Protein AF-A0A956J7A3-F1 (afdb_monomer_lite)

Foldseek 3Di:
DDDDPPPDPVPPPDVDDVVNPPDPPVCQVCVPLVLLQQQLVQLLQVVCQVLCQVLCVPWPCHPAGQAREEEQDDDAPVCCVVVVDDPQHWYKYWDDDWDWDDPDPFKIKTKTKMKIKGWRFFGDPVSCVRCQVSQVVSVVSSQVCQVQQFDCRPPNTDRLEQPDPPDPPCPPDPPPRDHQNHKHWPDKDWAWDDHPVDPPDHITGIMMTMMMTMDMDGDPVVVCVVVVNPPVNVVVVVVPDDDDDDPDDD

Sequence (250 aa):
MTDSLYERVGALSLPLNAGNVGGSLVSVLDPASDTLLELFAQAITSEFGAVFNAAKTGTSLAGRSVVQTKLPLPASARVLTTYTAEFPLLCVARDGDATWDEFTLSIERVTQRWSVDFVLGPLVIDEERKLGSLCQGVAKVIAATIRRGCHPDYQGGALQFGKAYEDSDDYADGSGGAQLSTVRVVTHRVGRARFAEDPAAPEYVGCYMQLETTELGEGLDQWVDQQGMSVQALNQYADGSEPYYLETDQ

Radius of gyration: 21.73 Å; chains: 1; bounding box: 43×52×80 Å

pLDDT: mean 73.6, std 21.93, range [28.47, 97.62]

Secondary structure (DSSP, 8-state):
----TTS-TT-------TTS-SSSHHHHH-HHHHHHHHHHHHHHHHHHHHHHHHHTTTSTTTT--SS-EEESS---HHHHHHTTPPSSEEEEEE-SPPEEEEEETTEEEEEEEEEEEEEEES--HHHHHHHHHHHHHHHHHHHHHHHHT--TTSGGG---S-------S------------EEEEEEEEEEEE--TT-TTSPPEEEEEEEEEEEEEEE-HHHHHHHTT--HHHHHHHHTTPPP-------

Structure (mmCIF, N/CA/C/O backbone):
data_AF-A0A956J7A3-F1
#
_entry.id   AF-A0A956J7A3-F1
#
loop_
_atom_site.group_PDB
_atom_site.id
_atom_site.type_symbol
_atom_site.label_atom_id
_atom_site.label_alt_id
_atom_site.label_comp_id
_atom_site.label_asym_id
_atom_site.label_entity_id
_atom_site.label_seq_id
_atom_site.pdbx_PDB_ins_code
_atom_site.Cartn_x
_atom_site.Cartn_y
_atom_site.Cartn_z
_atom_site.occupancy
_atom_site.B_iso_or_equiv
_atom_site.auth_seq_id
_atom_site.auth_comp_id
_atom_site.auth_asym_id
_atom_site.auth_atom_id
_atom_site.pdbx_PDB_model_num
ATOM 1 N N . MET A 1 1 ? 1.719 34.832 -4.386 1.00 35.34 1 MET A N 1
ATOM 2 C CA . MET A 1 1 ? 1.660 33.363 -4.489 1.00 35.34 1 MET A CA 1
ATOM 3 C C . MET A 1 1 ? 1.025 33.078 -5.829 1.00 35.34 1 MET A C 1
ATOM 5 O O . MET A 1 1 ? -0.137 33.398 -6.011 1.00 35.34 1 MET A O 1
ATOM 9 N N . THR A 1 2 ? 1.842 32.713 -6.807 1.00 29.64 2 THR A N 1
ATOM 10 C CA . THR A 1 2 ? 1.427 32.463 -8.188 1.00 29.64 2 THR A CA 1
ATOM 11 C C . THR A 1 2 ? 1.055 30.993 -8.308 1.00 29.64 2 THR A C 1
ATOM 13 O O . THR A 1 2 ? 1.951 30.153 -8.374 1.00 29.64 2 THR A O 1
ATOM 16 N N . ASP A 1 3 ? -0.247 30.709 -8.300 1.00 44.88 3 ASP A N 1
ATOM 17 C CA . ASP A 1 3 ? -0.795 29.429 -8.746 1.00 44.88 3 ASP A CA 1
ATOM 18 C C . ASP A 1 3 ? -0.357 29.207 -10.198 1.00 44.88 3 ASP A C 1
ATOM 20 O O . ASP A 1 3 ? -0.626 30.033 -11.074 1.00 44.88 3 ASP A O 1
ATOM 24 N N . SER A 1 4 ? 0.383 28.127 -10.443 1.00 30.44 4 SER A N 1
ATOM 25 C CA . SER A 1 4 ? 0.857 27.770 -11.777 1.00 30.44 4 SER A CA 1
ATOM 26 C C . SER A 1 4 ? -0.030 26.673 -12.352 1.00 30.44 4 SER A C 1
ATOM 28 O O . SER A 1 4 ? -0.162 25.598 -11.775 1.00 30.44 4 SER A O 1
ATOM 30 N N . LEU A 1 5 ? -0.591 26.954 -13.528 1.00 28.47 5 LEU A N 1
ATOM 31 C CA . LEU A 1 5 ? -1.454 26.122 -14.379 1.00 28.47 5 LEU A CA 1
ATOM 32 C C . LEU A 1 5 ? -0.856 24.763 -14.829 1.00 28.47 5 LEU A C 1
ATOM 34 O O . LEU A 1 5 ? -1.438 24.099 -15.682 1.00 28.47 5 LEU A O 1
ATOM 38 N N . TYR A 1 6 ? 0.277 24.338 -14.267 1.00 29.06 6 TYR A N 1
ATOM 39 C CA . TYR A 1 6 ? 1.087 23.196 -14.713 1.00 29.06 6 TYR A CA 1
ATOM 40 C C . TYR A 1 6 ? 1.281 22.101 -13.658 1.00 29.06 6 TYR A C 1
ATOM 42 O O . TYR A 1 6 ? 2.116 21.226 -13.852 1.00 29.06 6 TYR A O 1
ATOM 50 N N . GLU A 1 7 ? 0.552 22.117 -12.539 1.00 34.69 7 GLU A N 1
ATOM 51 C CA . GLU A 1 7 ? 0.906 21.279 -11.384 1.00 34.69 7 GLU A CA 1
ATOM 52 C C . GLU A 1 7 ? 0.906 19.762 -11.659 1.00 34.69 7 GLU A C 1
ATOM 54 O O . GLU A 1 7 ? 1.543 19.028 -10.912 1.00 34.69 7 GLU A O 1
ATOM 59 N N . ARG A 1 8 ? 0.254 19.266 -12.722 1.00 41.50 8 ARG A N 1
ATOM 60 C CA . ARG A 1 8 ? 0.244 17.837 -13.086 1.00 41.50 8 ARG A CA 1
ATOM 61 C C . ARG A 1 8 ? -0.138 17.633 -14.554 1.00 41.50 8 ARG A C 1
ATOM 63 O O . ARG A 1 8 ? -1.318 17.454 -14.861 1.00 41.50 8 ARG A O 1
ATOM 70 N N . VAL A 1 9 ? 0.814 17.612 -15.481 1.00 33.97 9 VAL A N 1
ATOM 71 C CA . VAL A 1 9 ? 0.540 17.025 -16.806 1.00 33.97 9 VAL A CA 1
ATOM 72 C C . VAL A 1 9 ? 0.318 15.523 -16.580 1.00 33.97 9 VAL A C 1
ATOM 74 O O . VAL A 1 9 ? 1.236 14.806 -16.207 1.00 33.97 9 VAL A O 1
ATOM 77 N N . GLY A 1 10 ? -0.948 15.102 -16.666 1.00 38.03 10 GLY A N 1
ATOM 78 C CA . GLY A 1 10 ? -1.457 13.793 -16.228 1.00 38.03 10 GLY A CA 1
ATOM 79 C C . GLY A 1 10 ? -2.677 13.891 -15.299 1.00 38.03 10 GLY A C 1
ATOM 80 O O . GLY A 1 10 ? -3.531 13.011 -15.312 1.00 38.03 10 GLY A O 1
ATOM 81 N N . ALA A 1 11 ? -2.847 14.999 -14.565 1.00 39.69 11 ALA A N 1
ATOM 82 C CA . ALA A 1 11 ? -4.098 15.301 -13.867 1.00 39.69 11 ALA A CA 1
ATOM 83 C C . ALA A 1 11 ? -4.933 16.272 -14.700 1.00 39.69 11 ALA A C 1
ATOM 85 O O . ALA A 1 11 ? -5.118 17.441 -14.352 1.00 39.69 11 ALA A O 1
ATOM 86 N N . LEU A 1 12 ? -5.466 15.776 -15.816 1.00 35.06 12 LEU A N 1
ATOM 87 C CA . LEU A 1 12 ? -6.574 16.458 -16.467 1.00 35.06 12 LEU A CA 1
ATOM 88 C C . LEU A 1 12 ? -7.743 16.471 -15.469 1.00 35.06 12 LEU A C 1
ATOM 90 O O . LEU A 1 12 ? -8.427 15.467 -15.276 1.00 35.06 12 LEU A O 1
ATOM 94 N N . SER A 1 13 ? -7.967 17.604 -14.801 1.00 40.75 13 SER A N 1
ATOM 95 C CA . SER A 1 13 ? -9.208 17.845 -14.060 1.00 40.75 13 SER A CA 1
ATOM 96 C C . SER A 1 13 ? -10.315 18.118 -15.073 1.00 40.75 13 SER A C 1
ATOM 98 O O . SER A 1 13 ? -10.740 19.254 -15.271 1.00 40.75 13 SER A O 1
ATOM 100 N N . LEU A 1 14 ? -10.756 17.064 -15.761 1.00 42.06 14 LEU A N 1
ATOM 101 C CA . LEU A 1 14 ? -12.034 17.090 -16.457 1.00 42.06 14 LEU A CA 1
ATOM 102 C C . LEU A 1 14 ? -13.141 17.265 -15.408 1.00 42.06 14 LEU A C 1
ATOM 104 O O . LEU A 1 14 ? -12.984 16.799 -14.276 1.00 42.06 14 LEU A O 1
ATOM 108 N N . PRO A 1 15 ? -14.272 17.905 -15.744 1.00 41.03 15 PRO A N 1
ATOM 109 C CA . PRO A 1 15 ? -15.460 17.844 -14.906 1.00 41.03 15 PRO A CA 1
ATOM 110 C C . PRO A 1 15 ? -15.915 16.380 -14.820 1.00 41.03 15 PRO A C 1
ATOM 112 O O . PRO A 1 15 ? -16.627 15.867 -15.683 1.00 41.03 15 PRO A O 1
ATOM 115 N N . LEU A 1 16 ? -15.438 15.679 -13.792 1.00 43.44 16 LEU A N 1
ATOM 116 C CA . LEU A 1 16 ? -15.816 14.307 -13.502 1.00 43.44 16 LEU A CA 1
ATOM 117 C C . LEU A 1 16 ? -17.222 14.341 -12.911 1.00 43.44 16 LEU A C 1
ATOM 119 O O . LEU A 1 16 ? -17.419 14.613 -11.728 1.00 43.44 16 LEU A O 1
ATOM 123 N N . ASN A 1 17 ? -18.220 14.071 -13.747 1.00 42.41 17 ASN A N 1
ATOM 124 C CA . ASN A 1 17 ? -19.530 13.685 -13.246 1.00 42.41 17 ASN A CA 1
ATOM 125 C C . ASN A 1 17 ? -19.373 12.351 -12.505 1.00 42.41 17 ASN A C 1
ATOM 127 O O . ASN A 1 17 ? -18.667 11.465 -12.983 1.00 42.41 17 ASN A O 1
ATOM 131 N N . ALA A 1 18 ? -20.050 12.180 -11.366 1.00 48.69 18 ALA A N 1
ATOM 132 C CA . ALA A 1 18 ? -19.956 10.974 -10.531 1.00 48.69 18 ALA A CA 1
ATOM 133 C C . ALA A 1 18 ? -20.244 9.653 -11.289 1.00 48.69 18 ALA A C 1
ATOM 135 O O . ALA A 1 18 ? -19.859 8.585 -10.827 1.00 48.69 18 ALA A O 1
ATOM 136 N N . GLY A 1 19 ? -20.874 9.720 -12.470 1.00 45.69 19 GLY A N 1
ATOM 137 C CA . GLY A 1 19 ? -21.094 8.581 -13.368 1.00 45.69 19 GLY A CA 1
ATOM 138 C C . GLY A 1 19 ? -19.918 8.200 -14.285 1.00 45.69 19 GLY A C 1
ATOM 139 O O . GLY A 1 19 ? -19.957 7.122 -14.864 1.00 45.69 19 GLY A O 1
ATOM 140 N N . ASN A 1 20 ? -18.873 9.027 -14.415 1.00 40.69 20 ASN A N 1
ATOM 141 C CA . ASN A 1 20 ? -17.778 8.818 -15.379 1.00 40.69 20 ASN A CA 1
ATOM 142 C C . ASN A 1 20 ? -16.531 8.140 -14.780 1.00 40.69 20 ASN A C 1
ATOM 144 O O . ASN A 1 20 ? -15.623 7.774 -15.518 1.00 40.69 20 ASN A O 1
ATOM 148 N N . VAL A 1 21 ? -16.470 7.967 -13.455 1.00 47.19 21 VAL A N 1
ATOM 149 C CA . VAL A 1 21 ? -15.308 7.384 -12.743 1.00 47.19 21 VAL A CA 1
ATOM 150 C C . VAL A 1 21 ? -15.518 5.891 -12.438 1.00 47.19 21 VAL A C 1
ATOM 152 O O . VAL A 1 21 ? -14.772 5.273 -11.683 1.00 47.19 21 VAL A O 1
ATOM 155 N N . GLY A 1 22 ? -16.547 5.283 -13.035 1.00 38.84 22 GLY A N 1
ATOM 156 C CA . GLY A 1 22 ? -16.823 3.856 -12.923 1.00 38.84 22 GLY A CA 1
ATOM 157 C C . GLY A 1 22 ? -15.791 3.012 -13.675 1.00 38.84 22 GLY A C 1
ATOM 158 O O . GLY A 1 22 ? -15.955 2.734 -14.856 1.00 38.84 22 GLY A O 1
ATOM 159 N N . GLY A 1 23 ? -14.731 2.604 -12.977 1.00 44.38 23 GLY A N 1
ATOM 160 C CA . GLY A 1 23 ? -14.066 1.299 -13.106 1.00 44.38 23 GLY A CA 1
ATOM 161 C C . GLY A 1 23 ? -13.322 0.912 -14.392 1.00 44.38 23 GLY A C 1
ATOM 162 O O . GLY A 1 23 ? -12.700 -0.139 -14.370 1.00 44.38 23 GLY A O 1
ATOM 163 N N . SER A 1 24 ? -13.355 1.687 -15.484 1.00 43.94 24 SER A N 1
ATOM 164 C CA . SER A 1 24 ? -12.769 1.235 -16.767 1.00 43.94 24 SER A CA 1
ATOM 165 C C . SER A 1 24 ? -11.800 2.201 -17.449 1.00 43.94 24 SER A C 1
ATOM 167 O O . SER A 1 24 ? -11.017 1.753 -18.276 1.00 43.94 24 SER A O 1
ATOM 169 N N . LEU A 1 25 ? -11.841 3.509 -17.179 1.00 42.00 25 LEU A N 1
ATOM 170 C CA . LEU A 1 25 ? -10.969 4.461 -17.888 1.00 42.00 25 LEU A CA 1
ATOM 171 C C . LEU A 1 25 ? -9.613 4.643 -17.201 1.00 42.00 25 LEU A C 1
ATOM 173 O O . LEU A 1 25 ? -8.606 4.778 -17.879 1.00 42.00 25 LEU A O 1
ATOM 177 N N . VAL A 1 26 ? -9.567 4.607 -15.867 1.00 49.03 26 VAL A N 1
ATOM 178 C CA . VAL A 1 26 ? -8.304 4.754 -15.120 1.00 49.03 26 VAL A CA 1
ATOM 179 C C . VAL A 1 26 ? -7.436 3.499 -15.254 1.00 49.03 26 VAL A C 1
ATOM 181 O O . VAL A 1 26 ? -6.230 3.619 -15.440 1.00 49.03 26 VAL A O 1
ATOM 184 N N . SER A 1 27 ? -8.059 2.317 -15.289 1.00 48.62 27 SER A N 1
ATOM 185 C CA . SER A 1 27 ? -7.380 1.032 -15.492 1.00 48.62 27 SER A CA 1
ATOM 186 C C . SER A 1 27 ? -6.699 0.908 -16.851 1.00 48.62 27 SER A C 1
ATOM 188 O O . SER A 1 27 ? -5.666 0.260 -16.986 1.00 48.62 27 SER A O 1
ATOM 190 N N . VAL A 1 28 ? -7.279 1.547 -17.870 1.00 51.62 28 VAL A N 1
ATOM 191 C CA . VAL A 1 28 ? -6.713 1.613 -19.223 1.00 51.62 28 VAL A CA 1
ATOM 192 C C . VAL A 1 28 ? -5.527 2.580 -19.280 1.00 51.62 28 VAL A C 1
ATOM 194 O O . VAL A 1 28 ? -4.631 2.387 -20.096 1.00 51.62 28 VAL A O 1
ATOM 197 N N . LEU A 1 29 ? -5.506 3.607 -18.425 1.00 61.44 29 LEU A N 1
ATOM 198 C CA . LEU A 1 29 ? -4.485 4.656 -18.449 1.00 61.44 29 LEU A CA 1
ATOM 199 C C . LEU A 1 29 ? -3.249 4.332 -17.596 1.00 61.44 29 LEU A C 1
ATOM 201 O O . LEU A 1 29 ? -2.163 4.791 -17.940 1.00 61.44 29 LEU A O 1
ATOM 205 N N . ASP A 1 30 ? -3.384 3.560 -16.512 1.00 73.31 30 ASP A N 1
ATOM 206 C CA . ASP A 1 30 ? -2.242 3.128 -15.689 1.00 73.31 30 ASP A CA 1
ATOM 207 C C . ASP A 1 30 ? -2.389 1.671 -15.196 1.00 73.31 30 ASP A C 1
ATOM 209 O O . ASP A 1 30 ? -2.688 1.426 -14.021 1.00 73.31 30 ASP A O 1
ATOM 213 N N . PRO A 1 31 ? -2.154 0.675 -16.073 1.00 75.94 31 PRO A N 1
ATOM 214 C CA . PRO A 1 31 ? -2.280 -0.743 -15.724 1.00 75.94 31 PRO A CA 1
ATOM 215 C C . PRO A 1 31 ? -1.299 -1.189 -14.627 1.00 75.94 31 PRO A C 1
ATOM 217 O O . PRO A 1 31 ? -1.543 -2.189 -13.943 1.00 75.94 31 PRO A O 1
ATOM 220 N N . ALA A 1 32 ? -0.195 -0.458 -14.424 1.00 82.88 32 ALA A N 1
ATOM 221 C CA . ALA A 1 32 ? 0.769 -0.736 -13.361 1.00 82.88 32 ALA A CA 1
ATOM 222 C C . ALA A 1 32 ? 0.177 -0.434 -11.981 1.00 82.88 32 ALA A C 1
ATOM 224 O O . ALA A 1 32 ? 0.275 -1.264 -11.074 1.00 82.88 32 ALA A O 1
ATOM 225 N N . SER A 1 33 ? -0.475 0.726 -11.845 1.00 85.94 33 SER A N 1
ATOM 226 C CA . SER A 1 33 ? -1.157 1.130 -10.613 1.00 85.94 33 SER A CA 1
ATOM 227 C C . SER A 1 33 ? -2.214 0.106 -10.208 1.00 85.94 33 SER A C 1
ATOM 229 O O . SER A 1 33 ? -2.215 -0.375 -9.075 1.00 85.94 33 SER A O 1
ATOM 231 N N . ASP A 1 34 ? -3.048 -0.308 -11.160 1.00 85.38 34 ASP A N 1
ATOM 232 C CA . ASP A 1 34 ? -4.115 -1.278 -10.923 1.00 85.38 34 ASP A CA 1
ATOM 233 C C . ASP A 1 34 ? -3.580 -2.659 -10.553 1.00 85.38 34 ASP A C 1
ATOM 235 O O . ASP A 1 34 ? -4.057 -3.276 -9.601 1.00 85.38 34 ASP A O 1
ATOM 239 N N . THR A 1 35 ? -2.539 -3.125 -11.246 1.00 87.12 35 THR A N 1
ATOM 240 C CA . THR A 1 35 ? -1.898 -4.407 -10.926 1.00 87.12 35 THR A CA 1
ATOM 241 C C . THR A 1 35 ? -1.343 -4.399 -9.503 1.00 87.12 35 THR A C 1
ATOM 243 O O . THR A 1 35 ? -1.575 -5.342 -8.747 1.00 87.12 35 THR A O 1
ATOM 246 N N . LEU A 1 36 ? -0.641 -3.329 -9.107 1.00 91.25 36 LEU A N 1
ATOM 247 C CA . LEU A 1 36 ? -0.125 -3.170 -7.745 1.00 91.25 36 LEU A CA 1
ATOM 248 C C . LEU A 1 36 ? -1.264 -3.122 -6.720 1.00 91.25 36 LEU A C 1
ATOM 250 O O . LEU A 1 36 ? -1.200 -3.794 -5.687 1.00 91.25 36 LEU A O 1
ATOM 254 N N . LEU A 1 37 ? -2.312 -2.353 -7.010 1.00 92.75 37 LEU A N 1
ATOM 255 C CA . LEU A 1 37 ? -3.455 -2.153 -6.129 1.00 92.75 37 LEU A CA 1
ATOM 256 C C . LEU A 1 37 ? -4.221 -3.461 -5.886 1.00 92.75 37 LEU A C 1
ATOM 258 O O . LEU A 1 37 ? -4.481 -3.805 -4.732 1.00 92.75 37 LEU A O 1
ATOM 262 N N . GLU A 1 38 ? -4.534 -4.217 -6.940 1.00 92.62 38 GLU A N 1
ATOM 263 C CA . GLU A 1 38 ? -5.226 -5.504 -6.831 1.00 92.62 38 GLU A CA 1
ATOM 264 C C . GLU A 1 38 ? -4.353 -6.577 -6.178 1.00 92.62 38 GLU A C 1
ATOM 266 O O . GLU A 1 38 ? -4.813 -7.278 -5.273 1.00 92.62 38 GLU A O 1
ATOM 271 N N . LEU A 1 39 ? -3.076 -6.673 -6.567 1.00 94.00 39 LEU A N 1
ATOM 272 C CA . LEU A 1 39 ? -2.140 -7.630 -5.979 1.00 94.00 39 LEU A CA 1
ATOM 273 C C . LEU A 1 39 ? -2.005 -7.415 -4.469 1.00 94.00 39 LEU A C 1
ATOM 275 O O . LEU A 1 39 ? -2.086 -8.371 -3.693 1.00 94.00 39 LEU A O 1
ATOM 279 N N . PHE A 1 40 ? -1.802 -6.170 -4.030 1.00 96.75 40 PHE A N 1
ATOM 280 C CA . PHE A 1 40 ? -1.648 -5.867 -2.610 1.00 96.75 40 PHE A CA 1
ATOM 281 C C . PHE A 1 40 ? -2.963 -6.008 -1.850 1.00 96.75 40 PHE A C 1
ATOM 283 O O . PHE A 1 40 ? -2.955 -6.569 -0.753 1.00 96.75 40 PHE A O 1
ATOM 290 N N . ALA A 1 41 ? -4.092 -5.583 -2.422 1.00 96.81 41 ALA A N 1
ATOM 291 C CA . ALA A 1 41 ? -5.396 -5.782 -1.797 1.00 96.81 41 ALA A CA 1
ATOM 292 C C . ALA A 1 41 ? -5.693 -7.269 -1.567 1.00 96.81 41 ALA A C 1
ATOM 294 O O . ALA A 1 41 ? -6.127 -7.654 -0.475 1.00 96.81 41 ALA A O 1
ATOM 295 N N . GLN A 1 42 ? -5.410 -8.108 -2.564 1.00 96.38 42 GLN A N 1
ATOM 296 C CA . GLN A 1 42 ? -5.619 -9.547 -2.489 1.00 96.38 42 GLN A CA 1
ATOM 297 C C . GLN A 1 42 ? -4.669 -10.208 -1.483 1.00 96.38 42 GLN A C 1
ATOM 299 O O . GLN A 1 42 ? -5.116 -10.998 -0.650 1.00 96.38 42 GLN A O 1
ATOM 304 N N . ALA A 1 43 ? -3.384 -9.842 -1.497 1.00 96.81 43 ALA A N 1
ATOM 305 C CA . ALA A 1 43 ? -2.399 -10.348 -0.542 1.00 96.81 43 ALA A CA 1
ATOM 306 C C . ALA A 1 43 ? -2.774 -10.003 0.909 1.00 96.81 43 ALA A C 1
ATOM 308 O O . ALA A 1 43 ? -2.793 -10.872 1.779 1.00 96.81 43 ALA A O 1
ATOM 309 N N . ILE A 1 44 ? -3.147 -8.746 1.175 1.00 97.62 44 ILE A N 1
ATOM 310 C CA . ILE A 1 44 ? -3.591 -8.305 2.506 1.00 97.62 44 ILE A CA 1
ATOM 311 C C . ILE A 1 44 ? -4.858 -9.055 2.929 1.00 97.62 44 ILE A C 1
ATOM 313 O O . ILE A 1 44 ? -4.970 -9.485 4.079 1.00 97.62 44 ILE A O 1
ATOM 317 N N . THR A 1 45 ? -5.812 -9.215 2.010 1.00 97.44 45 THR A N 1
ATOM 318 C CA . THR A 1 45 ? -7.089 -9.876 2.298 1.00 97.44 45 THR A CA 1
ATOM 319 C C . THR A 1 45 ? -6.912 -11.348 2.636 1.00 97.44 45 THR A C 1
ATOM 321 O O . THR A 1 45 ? -7.521 -11.811 3.602 1.00 97.44 45 THR A O 1
ATOM 324 N N . SER A 1 46 ? -6.054 -12.060 1.908 1.00 97.06 46 SER A N 1
ATOM 325 C CA . SER A 1 46 ? -5.768 -13.467 2.189 1.00 97.06 46 SER A CA 1
ATOM 326 C C . SER A 1 46 ? -5.069 -13.654 3.539 1.00 97.06 46 SER A C 1
ATOM 328 O O . SER A 1 46 ? -5.539 -14.408 4.391 1.00 97.06 46 SER A O 1
ATOM 330 N N . GLU A 1 47 ? -3.999 -12.896 3.784 1.00 97.12 47 GLU A N 1
ATOM 331 C CA . GLU A 1 47 ? -3.149 -13.086 4.964 1.00 97.12 47 GLU A CA 1
ATOM 332 C C . GLU A 1 47 ? -3.814 -12.594 6.260 1.00 97.12 47 GLU A C 1
ATOM 334 O O . GLU A 1 47 ? -3.658 -13.195 7.327 1.00 97.12 47 GLU A O 1
ATOM 339 N N . PHE A 1 48 ? -4.585 -11.503 6.195 1.00 96.81 48 PHE A N 1
ATOM 340 C CA . PHE A 1 48 ? -5.145 -10.864 7.388 1.00 96.81 48 PHE A CA 1
ATOM 341 C C . PHE A 1 48 ? -6.662 -10.927 7.503 1.00 96.81 48 PHE A C 1
ATOM 343 O O . PHE A 1 48 ? -7.180 -10.585 8.567 1.00 96.81 48 PHE A O 1
ATOM 350 N N . GLY A 1 49 ? -7.396 -11.380 6.484 1.00 95.19 49 GLY A N 1
ATOM 351 C CA . GLY A 1 49 ? -8.862 -11.356 6.488 1.00 95.19 49 GLY A CA 1
ATOM 352 C C . GLY A 1 49 ? -9.473 -12.042 7.713 1.00 95.19 49 GLY A C 1
ATOM 353 O O . GLY A 1 49 ? -10.328 -11.467 8.390 1.00 95.19 49 GLY A O 1
ATOM 354 N N . ALA A 1 50 ? -8.988 -13.236 8.064 1.00 94.00 50 ALA A N 1
ATOM 355 C CA . ALA A 1 50 ? -9.475 -13.982 9.226 1.00 94.00 50 ALA A CA 1
ATOM 356 C C . ALA A 1 50 ? -9.165 -13.274 10.559 1.00 94.00 50 ALA A C 1
ATOM 358 O O . ALA A 1 50 ? -10.053 -13.104 11.399 1.00 94.00 50 ALA A O 1
ATOM 359 N N . VAL A 1 51 ? -7.922 -12.820 10.740 1.00 93.88 51 VAL A N 1
ATOM 360 C CA . VAL A 1 51 ? -7.475 -12.143 11.970 1.00 93.88 51 VAL A CA 1
ATOM 361 C C . VAL A 1 51 ? -8.193 -10.805 12.144 1.00 93.88 51 VAL A C 1
ATOM 363 O O . VAL A 1 51 ? -8.663 -10.487 13.236 1.00 93.88 51 VAL A O 1
ATOM 366 N N . PHE A 1 52 ? -8.346 -10.045 11.060 1.00 95.31 52 PHE A N 1
ATOM 367 C CA . PHE A 1 52 ? -9.077 -8.786 11.056 1.00 95.31 52 PHE A CA 1
ATOM 368 C C . PHE A 1 52 ? -10.551 -8.987 11.410 1.00 95.31 52 PHE A C 1
ATOM 370 O O . PHE A 1 52 ? -11.086 -8.251 12.235 1.00 95.31 52 PHE A O 1
ATOM 377 N N . ASN A 1 53 ? -11.203 -10.017 10.861 1.00 94.50 53 ASN A N 1
ATOM 378 C CA . ASN A 1 53 ? -12.595 -10.334 11.186 1.00 94.50 53 ASN A CA 1
ATOM 379 C C . ASN A 1 53 ? -12.801 -10.632 12.678 1.00 94.50 53 ASN A C 1
ATOM 381 O O . ASN A 1 53 ? -13.810 -10.212 13.245 1.00 94.50 53 ASN A O 1
ATOM 385 N N . ALA A 1 54 ? -11.840 -11.293 13.325 1.00 92.62 54 ALA A N 1
ATOM 386 C CA . ALA A 1 54 ? -11.876 -11.498 14.769 1.00 92.62 54 ALA A CA 1
ATOM 387 C C . ALA A 1 54 ? -11.644 -10.182 15.538 1.00 92.62 54 ALA A C 1
ATOM 389 O O . ALA A 1 54 ? -12.400 -9.854 16.454 1.00 92.62 54 ALA A O 1
ATOM 390 N N . ALA A 1 55 ? -10.635 -9.400 15.142 1.00 91.81 55 ALA A N 1
ATOM 391 C CA . ALA A 1 55 ? -10.198 -8.207 15.866 1.00 91.81 55 ALA A CA 1
ATOM 392 C C . ALA A 1 55 ? -11.129 -6.986 15.715 1.00 91.81 55 ALA A C 1
ATOM 394 O O . ALA A 1 55 ? -11.220 -6.177 16.639 1.00 91.81 55 ALA A O 1
ATOM 395 N N . LYS A 1 56 ? -11.849 -6.859 14.589 1.00 92.56 56 LYS A N 1
ATOM 396 C CA . LYS A 1 56 ? -12.777 -5.743 14.307 1.00 92.56 56 LYS A CA 1
ATOM 397 C C . LYS A 1 56 ? -14.091 -5.812 15.096 1.00 92.56 56 LYS A C 1
ATOM 399 O O . LYS A 1 56 ? -14.909 -4.897 15.045 1.00 92.56 56 LYS A O 1
ATOM 404 N N . THR A 1 57 ? -14.348 -6.918 15.794 1.00 91.69 57 THR A N 1
ATOM 405 C CA . THR A 1 57 ? -15.591 -7.078 16.556 1.00 91.69 57 THR A CA 1
ATOM 406 C C . THR A 1 57 ? -15.626 -6.085 17.719 1.00 91.69 57 THR A C 1
ATOM 408 O O . THR A 1 57 ? -14.718 -6.041 18.555 1.00 91.69 57 THR A O 1
ATOM 411 N N . GLY A 1 58 ? -16.693 -5.284 17.776 1.00 88.31 58 GLY A N 1
ATOM 412 C CA . GLY A 1 58 ? -16.847 -4.230 18.779 1.00 88.31 58 GLY A CA 1
ATOM 413 C C . GLY A 1 58 ? -15.930 -3.024 18.558 1.00 88.31 58 GLY A C 1
ATOM 414 O O . GLY A 1 58 ? -15.608 -2.344 19.527 1.00 88.31 58 GLY A O 1
ATOM 415 N N . THR A 1 59 ? -15.481 -2.789 17.321 1.00 92.69 59 THR A N 1
ATOM 416 C CA . THR A 1 59 ? -14.801 -1.553 16.911 1.00 92.69 59 THR A CA 1
ATOM 417 C C . THR A 1 59 ? -15.640 -0.791 15.882 1.00 92.69 59 THR A C 1
ATOM 419 O O . THR A 1 59 ? -16.596 -1.326 15.315 1.00 92.69 59 THR A O 1
ATOM 422 N N . SER A 1 60 ? -15.250 0.448 15.597 1.00 91.19 60 SER A N 1
ATOM 423 C CA . SER A 1 60 ? -15.753 1.293 14.507 1.00 91.19 60 SER A CA 1
ATOM 424 C C . SER A 1 60 ? -15.660 0.646 13.114 1.00 91.19 60 SER A C 1
ATOM 426 O O . SER A 1 60 ? -16.369 1.051 12.195 1.00 91.19 60 SER A O 1
ATOM 428 N N . LEU A 1 61 ? -14.839 -0.399 12.964 1.00 92.94 61 LEU A N 1
ATOM 429 C CA . LEU A 1 61 ? -14.645 -1.156 11.724 1.00 92.94 61 LEU A CA 1
ATOM 430 C C . LEU A 1 61 ? -15.481 -2.447 11.666 1.00 92.94 61 LEU A C 1
ATOM 432 O O . LEU A 1 61 ? -15.269 -3.296 10.794 1.00 92.94 61 LEU A O 1
ATOM 436 N N . ALA A 1 62 ? -16.441 -2.626 12.577 1.00 92.56 62 ALA A N 1
ATOM 437 C CA . ALA A 1 62 ? -17.359 -3.756 12.536 1.00 92.56 62 ALA A CA 1
ATOM 438 C C . ALA A 1 62 ? -18.092 -3.823 11.180 1.00 92.56 62 ALA A C 1
ATOM 440 O O . ALA A 1 62 ? -18.590 -2.828 10.662 1.00 92.56 62 ALA A O 1
ATOM 441 N N . GLY A 1 63 ? -18.136 -5.019 10.587 1.00 90.81 63 GLY A N 1
ATOM 442 C CA . GLY A 1 63 ? -18.752 -5.243 9.273 1.00 90.81 63 GLY A CA 1
ATOM 443 C C . GLY A 1 63 ? -17.901 -4.846 8.057 1.00 90.81 63 GLY A C 1
ATOM 444 O O . GLY A 1 63 ? -18.277 -5.203 6.948 1.00 90.81 63 GLY A O 1
ATOM 445 N N . ARG A 1 64 ? -16.741 -4.199 8.234 1.00 94.31 64 ARG A N 1
ATOM 446 C CA . ARG A 1 64 ? -15.840 -3.807 7.128 1.00 94.31 64 ARG A CA 1
ATOM 447 C C . ARG A 1 64 ? -14.906 -4.939 6.703 1.00 94.31 64 ARG A C 1
ATOM 449 O O . ARG A 1 64 ? -14.583 -5.789 7.534 1.00 94.31 64 ARG A O 1
ATOM 456 N N . SER A 1 65 ? -14.462 -4.992 5.450 1.00 94.88 65 SER A N 1
ATOM 457 C CA . SER A 1 65 ? -13.361 -5.883 5.040 1.00 94.88 65 SER A CA 1
ATOM 458 C C . SER A 1 65 ? -12.005 -5.313 5.471 1.00 94.88 65 SER A C 1
ATOM 460 O O . SER A 1 65 ? -11.909 -4.156 5.865 1.00 94.88 65 SER A O 1
ATOM 462 N N . VAL A 1 66 ? -10.943 -6.126 5.439 1.00 95.94 66 VAL A N 1
ATOM 463 C CA . VAL A 1 66 ? -9.587 -5.655 5.789 1.00 95.94 66 VAL A CA 1
ATOM 464 C C . VAL A 1 66 ? -9.035 -4.657 4.767 1.00 95.94 66 VAL A C 1
ATOM 466 O O . VAL A 1 66 ? -8.235 -3.802 5.123 1.00 95.94 66 VAL A O 1
ATOM 469 N N . VAL A 1 67 ? -9.513 -4.735 3.524 1.00 95.75 67 VAL A N 1
ATOM 470 C CA . VAL A 1 67 ? -9.387 -3.702 2.494 1.00 95.75 67 VAL A CA 1
ATOM 471 C C . VAL A 1 67 ? -10.803 -3.410 2.001 1.00 95.75 67 VAL A C 1
ATOM 473 O O . VAL A 1 67 ? -11.394 -4.231 1.300 1.00 95.75 67 VAL A O 1
ATOM 476 N N . GLN A 1 68 ? -11.383 -2.298 2.453 1.00 94.06 68 GLN A N 1
ATOM 477 C CA . GLN A 1 68 ? -12.753 -1.878 2.135 1.00 94.06 68 GLN A CA 1
ATOM 478 C C . GLN A 1 68 ? -12.785 -1.052 0.854 1.00 94.06 68 GLN A C 1
ATOM 480 O O . GLN A 1 68 ? -13.571 -1.335 -0.047 1.00 94.06 68 GLN A O 1
ATOM 485 N N . THR A 1 69 ? -11.902 -0.060 0.769 1.00 90.19 69 THR A N 1
ATOM 486 C CA . THR A 1 69 ? -11.795 0.829 -0.389 1.00 90.19 69 THR A CA 1
ATOM 487 C C . THR A 1 69 ? -10.407 0.700 -1.005 1.00 90.19 69 THR A C 1
ATOM 489 O O . THR A 1 69 ? -9.416 0.551 -0.288 1.00 90.19 69 THR A O 1
ATOM 492 N N . LYS A 1 70 ? -10.339 0.772 -2.335 1.00 92.00 70 LYS A N 1
ATOM 493 C CA . LYS A 1 70 ? -9.106 0.807 -3.127 1.00 92.00 70 LYS A CA 1
ATOM 494 C C . LYS A 1 70 ? -9.110 2.086 -3.956 1.00 92.00 70 LYS A C 1
ATOM 496 O O . LYS A 1 70 ? -10.113 2.349 -4.617 1.00 92.00 70 LYS A O 1
ATOM 501 N N . LEU A 1 71 ? -8.039 2.875 -3.919 1.00 88.56 71 LEU A N 1
ATOM 502 C CA . LEU A 1 71 ? -7.941 4.114 -4.696 1.00 88.56 71 LEU A CA 1
ATOM 503 C C . LEU A 1 71 ? -6.594 4.211 -5.431 1.00 88.56 71 LEU A C 1
ATOM 505 O O . LEU A 1 71 ? -5.551 4.092 -4.788 1.00 88.56 71 LEU A O 1
ATOM 509 N N . PRO A 1 72 ? -6.587 4.521 -6.739 1.00 88.31 72 PRO A N 1
ATOM 510 C CA . PRO A 1 72 ? -5.365 4.777 -7.502 1.00 88.31 72 PRO A CA 1
ATOM 511 C C . PRO A 1 72 ? -4.876 6.231 -7.314 1.00 88.31 72 PRO A C 1
ATOM 513 O O . PRO A 1 72 ? -4.483 6.908 -8.261 1.00 88.31 72 PRO A O 1
ATOM 516 N N . LEU A 1 73 ? -5.015 6.776 -6.101 1.00 86.06 73 LEU A N 1
ATOM 517 C CA . LEU A 1 73 ? -4.749 8.176 -5.766 1.00 86.06 73 LEU A CA 1
ATOM 518 C C . LEU A 1 73 ? -4.045 8.257 -4.410 1.00 86.06 73 LEU A C 1
ATOM 520 O O . LEU A 1 73 ? -4.363 7.455 -3.528 1.00 86.06 73 LEU A O 1
ATOM 524 N N . PRO A 1 74 ? -3.143 9.234 -4.207 1.00 83.62 74 PRO A N 1
ATOM 525 C CA . PRO A 1 74 ? -2.462 9.393 -2.931 1.00 83.62 74 PRO A CA 1
ATOM 526 C C . PRO A 1 74 ? -3.476 9.702 -1.827 1.00 83.62 74 PRO A C 1
ATOM 528 O O . PRO A 1 74 ? -4.482 10.386 -2.056 1.00 83.62 74 PRO A O 1
ATOM 531 N N . ALA A 1 75 ? -3.209 9.215 -0.616 1.00 78.19 75 ALA A N 1
ATOM 532 C CA . ALA A 1 75 ? -4.078 9.468 0.522 1.00 78.19 75 ALA A CA 1
ATOM 533 C C . ALA A 1 75 ? -3.998 10.951 0.933 1.00 78.19 75 ALA A C 1
ATOM 535 O O . ALA A 1 75 ? -3.042 11.387 1.572 1.00 78.19 75 ALA A O 1
ATOM 536 N N . SER A 1 76 ? -5.021 11.735 0.585 1.00 80.69 76 SER A N 1
ATOM 537 C CA . SER A 1 76 ? -5.160 13.128 1.021 1.00 80.69 76 SER A CA 1
ATOM 538 C C . SER A 1 76 ? -6.544 13.409 1.599 1.00 80.69 76 SER A C 1
ATOM 540 O O . SER A 1 76 ? -7.527 12.740 1.267 1.00 80.69 76 SER A O 1
ATOM 542 N N . ALA A 1 77 ? -6.642 14.435 2.448 1.00 73.38 77 ALA A N 1
ATOM 543 C CA . ALA A 1 77 ? -7.909 14.845 3.056 1.00 73.38 77 ALA A CA 1
ATOM 544 C C . ALA A 1 77 ? -8.966 15.193 1.990 1.00 73.38 77 ALA A C 1
ATOM 546 O O . ALA A 1 77 ? -10.140 14.833 2.115 1.00 73.38 77 ALA A O 1
ATOM 547 N N . ARG A 1 78 ? -8.541 15.828 0.890 1.00 74.81 78 ARG A N 1
ATOM 548 C CA . ARG A 1 78 ? -9.409 16.139 -0.252 1.00 74.81 78 ARG A CA 1
ATOM 549 C C . ARG A 1 78 ? -9.915 14.880 -0.954 1.00 74.81 78 ARG A C 1
ATOM 551 O O . ARG A 1 78 ? -11.093 14.814 -1.295 1.00 74.81 78 ARG A O 1
ATOM 558 N N . VAL A 1 79 ? -9.059 13.881 -1.162 1.00 72.81 79 VAL A N 1
ATOM 559 C CA . VAL A 1 79 ? -9.463 12.611 -1.789 1.00 72.81 79 VAL A CA 1
ATOM 560 C C . VAL A 1 79 ? -10.461 11.879 -0.891 1.00 72.81 79 VAL A C 1
ATOM 562 O O . VAL A 1 79 ? -11.531 11.491 -1.350 1.00 72.81 79 VAL A O 1
ATOM 565 N N . LEU A 1 80 ? -10.184 11.777 0.408 1.00 72.19 80 LEU A N 1
ATOM 566 C CA . LEU A 1 80 ? -11.076 11.091 1.347 1.00 72.19 80 LEU A CA 1
ATOM 567 C C . LEU A 1 80 ? -12.472 11.718 1.420 1.00 72.19 80 LEU A C 1
ATOM 569 O O . LEU A 1 80 ? -13.472 11.001 1.423 1.00 72.19 80 LEU A O 1
ATOM 573 N N . THR A 1 81 ? -12.540 13.050 1.450 1.00 73.75 81 THR A N 1
ATOM 574 C CA . THR A 1 81 ? -13.812 13.788 1.496 1.00 73.75 81 THR A CA 1
ATOM 575 C C . THR A 1 81 ? -14.575 13.712 0.177 1.00 73.75 81 THR A C 1
ATOM 577 O O . THR A 1 81 ? -15.790 13.543 0.188 1.00 73.75 81 THR A O 1
ATOM 580 N N . THR A 1 82 ? -13.874 13.786 -0.956 1.00 74.62 82 THR A N 1
ATOM 581 C CA . THR A 1 82 ? -14.499 13.776 -2.288 1.00 74.62 82 THR A CA 1
ATOM 582 C C . THR A 1 82 ? -15.058 12.403 -2.652 1.00 74.62 82 THR A C 1
ATOM 584 O O . THR A 1 82 ? -16.154 12.312 -3.195 1.00 74.62 82 THR A O 1
ATOM 587 N N . TYR A 1 83 ? -14.322 11.332 -2.348 1.00 69.44 83 TYR A N 1
ATOM 588 C CA . TYR A 1 83 ? -14.685 9.970 -2.752 1.00 69.44 83 TYR A CA 1
ATOM 589 C C . TYR A 1 83 ? -15.514 9.220 -1.708 1.00 69.44 83 TYR A C 1
ATOM 591 O O . TYR A 1 83 ? -15.837 8.051 -1.917 1.00 69.44 83 TYR A O 1
ATOM 599 N N . THR A 1 84 ? -15.856 9.860 -0.582 1.00 75.75 84 THR A N 1
ATOM 600 C CA . THR A 1 84 ? -16.553 9.214 0.547 1.00 75.75 84 THR A CA 1
ATOM 601 C C . THR A 1 84 ? -15.904 7.878 0.922 1.00 75.75 84 THR A C 1
ATOM 603 O O . THR A 1 84 ? -16.584 6.876 1.132 1.00 75.75 84 THR A O 1
ATOM 606 N N . ALA A 1 85 ? -14.568 7.852 0.923 1.00 77.75 85 ALA A N 1
ATOM 607 C CA . ALA A 1 85 ? -13.807 6.618 1.042 1.00 77.75 85 ALA A CA 1
ATOM 608 C C . ALA A 1 85 ? -14.060 5.958 2.401 1.00 77.75 85 ALA A C 1
ATOM 610 O O . ALA A 1 85 ? -13.993 6.604 3.449 1.00 77.75 85 ALA A O 1
ATOM 611 N N . GLU A 1 86 ? -14.331 4.657 2.383 1.00 87.88 86 GLU A N 1
ATOM 612 C CA . GLU A 1 86 ? -14.574 3.889 3.595 1.00 87.88 86 GLU A CA 1
ATOM 613 C C . GLU A 1 86 ? -13.289 3.216 4.079 1.00 87.88 86 GLU A C 1
ATOM 615 O O . GLU A 1 86 ? -12.492 2.712 3.283 1.00 87.88 86 GLU A O 1
ATOM 620 N N . PHE A 1 87 ? -13.111 3.163 5.397 1.00 90.94 87 PHE A N 1
ATOM 621 C CA . PHE A 1 87 ? -11.968 2.504 6.016 1.00 90.94 87 PHE A CA 1
ATOM 622 C C . PHE A 1 87 ? -12.253 1.022 6.316 1.00 90.94 87 PHE A C 1
ATOM 624 O O . PHE A 1 87 ? -13.392 0.677 6.653 1.00 90.94 87 PHE A O 1
ATOM 631 N N . PRO A 1 88 ? -11.230 0.149 6.275 1.00 94.38 88 PRO A N 1
ATOM 632 C CA . PRO A 1 88 ? -9.842 0.415 5.882 1.00 94.38 88 PRO A CA 1
ATOM 633 C C . PRO A 1 88 ? -9.643 0.692 4.384 1.00 94.38 88 PRO A C 1
ATOM 635 O O . PRO A 1 88 ? -10.233 0.032 3.531 1.00 94.38 88 PRO A O 1
ATOM 638 N N . LEU A 1 89 ? -8.772 1.645 4.072 1.00 92.31 89 LEU A N 1
ATOM 639 C CA . LEU A 1 89 ? -8.472 2.104 2.718 1.00 92.31 89 LEU A CA 1
ATOM 640 C C . LEU A 1 89 ? -7.069 1.656 2.298 1.00 92.31 89 LEU A C 1
ATOM 642 O O . LEU A 1 89 ? -6.130 1.764 3.085 1.00 92.31 89 LEU A O 1
ATOM 646 N N . LEU A 1 90 ? -6.929 1.212 1.050 1.00 94.75 90 LEU A N 1
ATOM 647 C CA . LEU A 1 90 ? -5.650 1.027 0.373 1.00 94.75 90 LEU A CA 1
ATOM 648 C C . LEU A 1 90 ? -5.539 2.012 -0.795 1.00 94.75 90 LEU A C 1
ATOM 650 O O . LEU A 1 90 ? -6.380 2.016 -1.694 1.00 94.75 90 LEU A O 1
ATOM 654 N N . CYS A 1 91 ? -4.484 2.812 -0.794 1.00 91.62 91 CYS A N 1
ATOM 655 C CA . CYS A 1 91 ? -4.125 3.711 -1.877 1.00 91.62 91 CYS A CA 1
ATOM 656 C C . CYS A 1 91 ? -2.816 3.261 -2.517 1.00 91.62 91 CYS A C 1
ATOM 658 O O . CYS A 1 91 ? -1.870 2.924 -1.804 1.00 91.62 91 CYS A O 1
ATOM 660 N N . VAL A 1 92 ? -2.751 3.309 -3.844 1.00 91.56 92 VAL A N 1
ATOM 661 C CA . VAL A 1 92 ? -1.508 3.182 -4.612 1.00 91.56 92 VAL A CA 1
ATOM 662 C C . VAL A 1 92 ? -1.480 4.318 -5.623 1.00 91.56 92 VAL A C 1
ATOM 664 O O . VAL A 1 92 ? -2.443 4.505 -6.358 1.00 91.56 92 VAL A O 1
ATOM 667 N N . ALA A 1 93 ? -0.411 5.107 -5.650 1.00 90.44 93 ALA A N 1
ATOM 668 C CA . ALA A 1 93 ? -0.287 6.203 -6.605 1.00 90.44 93 ALA A CA 1
ATOM 669 C C . ALA A 1 93 ? 1.165 6.492 -6.957 1.00 90.44 93 ALA A C 1
ATOM 671 O O . ALA A 1 93 ? 2.053 6.336 -6.119 1.00 90.44 93 ALA A O 1
ATOM 672 N N . ARG A 1 94 ? 1.404 6.976 -8.177 1.00 89.00 94 ARG A N 1
ATOM 673 C CA . ARG A 1 94 ? 2.711 7.505 -8.579 1.00 89.00 94 ARG A CA 1
ATOM 674 C C . ARG A 1 94 ? 3.080 8.706 -7.706 1.00 89.00 94 ARG A C 1
ATOM 676 O O . ARG A 1 94 ? 2.250 9.574 -7.441 1.00 89.00 94 ARG A O 1
ATOM 683 N N . ASP A 1 95 ? 4.321 8.720 -7.242 1.00 87.19 95 ASP A N 1
ATOM 684 C CA . ASP A 1 95 ? 4.895 9.764 -6.398 1.00 87.19 95 ASP A CA 1
ATOM 685 C C . ASP A 1 95 ? 5.998 10.494 -7.173 1.00 87.19 95 ASP A C 1
ATOM 687 O O . ASP A 1 95 ? 7.125 10.010 -7.280 1.00 87.19 95 ASP A O 1
ATOM 691 N N . GLY A 1 96 ? 5.650 11.647 -7.741 1.00 82.62 96 GLY A N 1
ATOM 692 C CA . GLY A 1 96 ? 6.548 12.450 -8.568 1.00 82.62 96 GLY A CA 1
ATOM 693 C C . GLY A 1 96 ? 6.778 11.897 -9.977 1.00 82.62 96 GLY A C 1
ATOM 694 O O . GLY A 1 96 ? 6.138 10.935 -10.417 1.00 82.62 96 GLY A O 1
ATOM 695 N N . ASP A 1 97 ? 7.698 12.551 -10.681 1.00 82.06 97 ASP A N 1
ATOM 696 C CA . ASP A 1 97 ? 8.004 12.267 -12.080 1.00 82.06 97 ASP A CA 1
ATOM 697 C C . ASP A 1 97 ? 8.862 11.005 -12.233 1.00 82.06 97 ASP A C 1
ATOM 699 O O . ASP A 1 97 ? 9.721 10.701 -11.396 1.00 82.06 97 ASP A O 1
ATOM 703 N N . ALA A 1 98 ? 8.641 10.278 -13.329 1.00 84.81 98 ALA A N 1
ATOM 704 C CA . ALA A 1 98 ? 9.504 9.174 -13.723 1.00 84.81 98 ALA A CA 1
ATOM 705 C C . ALA A 1 98 ? 10.868 9.700 -14.189 1.00 84.81 98 ALA A C 1
ATOM 707 O O . ALA A 1 98 ? 10.948 10.705 -14.899 1.00 84.81 98 ALA A O 1
ATOM 708 N N . THR A 1 99 ? 11.942 8.997 -13.835 1.00 84.81 99 THR A N 1
ATOM 709 C CA . THR A 1 99 ? 13.276 9.270 -14.376 1.00 84.81 99 THR A CA 1
ATOM 710 C C . THR A 1 99 ? 13.574 8.314 -15.520 1.00 84.81 99 THR A C 1
ATOM 712 O O . THR A 1 99 ? 13.372 7.107 -15.389 1.00 84.81 99 THR A O 1
ATOM 715 N N . TRP A 1 100 ? 14.060 8.869 -16.624 1.00 83.88 100 TRP A N 1
ATOM 716 C CA . TRP A 1 100 ? 14.427 8.137 -17.829 1.00 83.88 100 TRP A CA 1
ATOM 717 C C . TRP A 1 100 ? 15.944 8.140 -17.948 1.00 83.88 100 TRP A C 1
ATOM 719 O O . TRP A 1 100 ? 16.552 9.209 -17.974 1.00 83.88 100 TRP A O 1
ATOM 729 N N . ASP A 1 101 ? 16.536 6.953 -17.999 1.00 80.12 101 ASP A N 1
ATOM 730 C CA . ASP A 1 101 ? 17.974 6.758 -18.139 1.00 80.12 101 ASP A CA 1
ATOM 731 C C . ASP A 1 101 ? 18.249 5.766 -19.275 1.00 80.12 101 ASP A C 1
ATOM 733 O O . ASP A 1 101 ? 17.539 4.775 -19.435 1.00 80.12 101 ASP A O 1
ATOM 737 N N . GLU A 1 102 ? 19.312 5.977 -20.047 1.00 74.81 102 GLU A N 1
ATOM 738 C CA . GLU A 1 102 ? 19.767 4.982 -21.022 1.00 74.81 102 GLU A CA 1
ATOM 739 C C . GLU A 1 102 ? 20.449 3.819 -20.286 1.00 74.81 102 GLU A C 1
ATOM 741 O O . GLU A 1 102 ? 21.449 4.002 -19.586 1.00 74.81 102 GLU A O 1
ATOM 746 N N . PHE A 1 103 ? 19.912 2.603 -20.425 1.00 63.75 103 PHE A N 1
ATOM 747 C CA . PHE A 1 103 ? 20.530 1.396 -19.867 1.00 63.75 103 PHE A CA 1
ATOM 748 C C . PHE A 1 103 ? 21.559 0.804 -20.835 1.00 63.75 103 PHE A C 1
ATOM 750 O O . PHE A 1 103 ? 22.655 0.414 -20.432 1.00 63.75 103 PHE A O 1
ATOM 757 N N . THR A 1 104 ? 21.210 0.765 -22.122 1.00 64.38 104 THR A N 1
ATOM 758 C CA . THR A 1 104 ? 22.104 0.466 -23.252 1.00 64.38 104 THR A CA 1
ATOM 759 C C . THR A 1 104 ? 21.700 1.332 -24.450 1.00 64.38 104 THR A C 1
ATOM 761 O O . THR A 1 104 ? 20.695 2.030 -24.374 1.00 64.38 104 THR A O 1
ATOM 764 N N . LEU A 1 105 ? 22.432 1.267 -25.572 1.00 62.78 105 LEU A N 1
ATOM 765 C CA . LEU A 1 105 ? 22.138 2.056 -26.785 1.00 62.78 105 LEU A CA 1
ATOM 766 C C . LEU A 1 105 ? 20.717 1.864 -27.354 1.00 62.78 105 LEU A C 1
ATOM 768 O O . LEU A 1 105 ? 20.291 2.678 -28.164 1.00 62.78 105 LEU A O 1
ATOM 772 N N . SER A 1 106 ? 20.007 0.797 -26.977 1.00 65.19 106 SER A N 1
ATOM 773 C CA . SER A 1 106 ? 18.656 0.485 -27.464 1.00 65.19 106 SER A CA 1
ATOM 774 C C . SER A 1 106 ? 17.638 0.221 -26.352 1.00 65.19 106 SER A C 1
ATOM 776 O O . SER A 1 106 ? 16.488 -0.082 -26.659 1.00 65.19 106 SER A O 1
ATOM 778 N N . ILE A 1 107 ? 18.048 0.295 -25.079 1.00 69.06 107 ILE A N 1
ATOM 779 C CA . ILE A 1 107 ? 17.185 -0.011 -23.930 1.00 69.06 107 ILE A CA 1
ATOM 780 C C . ILE A 1 107 ? 17.102 1.217 -23.038 1.00 69.06 107 ILE A C 1
ATOM 782 O O . ILE A 1 107 ? 18.102 1.637 -22.445 1.00 69.06 107 ILE A O 1
ATOM 786 N N . GLU A 1 108 ? 15.891 1.735 -22.901 1.00 76.44 108 GLU A N 1
ATOM 787 C CA . GLU A 1 108 ? 15.547 2.791 -21.966 1.00 76.44 108 GLU A CA 1
ATOM 788 C C . GLU A 1 108 ? 15.142 2.181 -20.626 1.00 76.44 108 GLU A C 1
ATOM 790 O O . GLU A 1 108 ? 14.450 1.162 -20.536 1.00 76.44 108 GLU A O 1
ATOM 795 N N . ARG A 1 109 ? 15.600 2.819 -19.556 1.00 81.81 109 ARG A N 1
ATOM 796 C CA . ARG A 1 109 ? 15.233 2.505 -18.188 1.00 81.81 109 ARG A CA 1
ATOM 797 C C . ARG A 1 109 ? 14.329 3.603 -17.667 1.00 81.81 109 ARG A C 1
ATOM 799 O O . ARG A 1 109 ? 14.770 4.733 -17.477 1.00 81.81 109 ARG A O 1
ATOM 806 N N . VAL A 1 110 ? 13.105 3.232 -17.318 1.00 85.69 110 VAL A N 1
ATOM 807 C CA . VAL A 1 110 ? 12.167 4.122 -16.635 1.00 85.69 110 VAL A CA 1
ATOM 808 C C . VAL A 1 110 ? 12.123 3.739 -15.169 1.00 85.69 110 VAL A C 1
ATOM 810 O O . VAL A 1 110 ? 11.805 2.604 -14.821 1.00 85.69 110 VAL A O 1
ATOM 813 N N . THR A 1 111 ? 12.456 4.675 -14.285 1.00 88.94 111 THR A N 1
ATOM 814 C CA . THR A 1 111 ? 12.327 4.487 -12.839 1.00 88.94 111 THR A CA 1
ATOM 815 C C . THR A 1 111 ? 11.189 5.352 -12.314 1.00 88.94 111 THR A C 1
ATOM 817 O O . THR A 1 111 ? 11.204 6.570 -12.464 1.00 88.94 111 THR A O 1
ATOM 820 N N . GLN A 1 112 ? 10.205 4.725 -11.672 1.00 92.00 112 GLN A N 1
ATOM 821 C CA . GLN A 1 112 ? 9.032 5.400 -11.117 1.00 92.00 112 GLN A CA 1
ATOM 822 C C . GLN A 1 112 ? 8.952 5.161 -9.612 1.00 92.00 112 GLN A C 1
ATOM 824 O O . GLN A 1 112 ? 9.092 4.037 -9.130 1.00 92.00 112 GLN A O 1
ATOM 829 N N . ARG A 1 113 ? 8.668 6.220 -8.854 1.00 93.06 113 ARG A N 1
ATOM 830 C CA . ARG A 1 113 ? 8.334 6.103 -7.432 1.00 93.06 113 ARG A CA 1
ATOM 831 C C . ARG A 1 113 ? 6.834 6.003 -7.229 1.00 93.06 113 ARG A C 1
ATOM 833 O O . ARG A 1 113 ? 6.057 6.607 -7.966 1.00 93.06 113 ARG A O 1
ATOM 840 N N . TRP A 1 114 ? 6.448 5.256 -6.205 1.00 93.31 114 TRP A N 1
ATOM 841 C CA . TRP A 1 114 ? 5.060 5.019 -5.840 1.00 93.31 114 TRP A CA 1
ATOM 842 C C . TRP A 1 114 ? 4.864 5.228 -4.347 1.00 93.31 114 TRP A C 1
ATOM 844 O O . TRP A 1 114 ? 5.698 4.829 -3.536 1.00 93.31 114 TRP A O 1
ATOM 854 N N . SER A 1 115 ? 3.724 5.799 -3.997 1.00 92.81 115 SER A N 1
ATOM 855 C CA . SER A 1 115 ? 3.179 5.843 -2.649 1.00 92.81 115 SER A CA 1
ATOM 856 C C . SER A 1 115 ? 2.169 4.713 -2.486 1.00 92.81 115 SER A C 1
ATOM 858 O O . SER A 1 115 ? 1.317 4.495 -3.349 1.00 92.81 115 SER A O 1
ATOM 860 N N . VAL A 1 116 ? 2.291 3.969 -1.391 1.00 94.88 116 VAL A N 1
ATOM 861 C CA . VAL A 1 116 ? 1.327 2.954 -0.974 1.00 94.88 116 VAL A CA 1
ATOM 862 C C . VAL A 1 116 ? 0.899 3.273 0.447 1.00 94.88 116 VAL A C 1
ATOM 864 O O . VAL A 1 116 ? 1.696 3.167 1.381 1.00 94.88 116 VAL A O 1
ATOM 867 N N . ASP A 1 117 ? -0.364 3.643 0.614 1.00 93.88 117 ASP A N 1
ATOM 868 C CA . ASP A 1 117 ? -0.944 3.986 1.907 1.00 93.88 117 ASP A CA 1
ATOM 869 C C . ASP A 1 117 ? -2.021 2.976 2.279 1.00 93.88 117 ASP A C 1
ATOM 871 O O . ASP A 1 117 ? -3.020 2.819 1.583 1.00 93.88 117 ASP A O 1
ATOM 875 N N . PHE A 1 118 ? -1.846 2.317 3.418 1.00 94.81 118 PHE A N 1
ATOM 876 C CA . PHE A 1 118 ? -2.890 1.529 4.056 1.00 94.81 118 PHE A CA 1
ATOM 877 C C . PHE A 1 118 ? -3.380 2.259 5.304 1.00 94.81 118 PHE A C 1
ATOM 879 O O . PHE A 1 118 ? -2.613 2.480 6.244 1.00 94.81 118 PHE A O 1
ATOM 886 N N . VAL A 1 119 ? -4.654 2.637 5.329 1.00 92.75 119 VAL A N 1
ATOM 887 C CA . VAL A 1 119 ? -5.240 3.502 6.357 1.00 92.75 119 VAL A CA 1
ATOM 888 C C . VAL A 1 119 ? -6.399 2.782 7.035 1.00 92.75 119 VAL A C 1
ATOM 890 O O . VAL A 1 119 ? -7.421 2.514 6.411 1.00 92.75 119 VAL A O 1
ATOM 893 N N . LEU A 1 120 ? -6.276 2.513 8.337 1.00 91.19 120 LEU A N 1
ATOM 894 C CA . LEU A 1 120 ? -7.363 1.943 9.147 1.00 91.19 120 LEU A CA 1
ATOM 895 C C . LEU A 1 120 ? -8.434 2.977 9.514 1.00 91.19 120 LEU A C 1
ATOM 897 O O . LEU A 1 120 ? -9.518 2.605 9.952 1.00 91.19 120 LEU A O 1
ATOM 901 N N . GLY A 1 121 ? -8.132 4.261 9.331 1.00 87.56 121 GLY A N 1
ATOM 902 C CA . GLY A 1 121 ? -8.990 5.375 9.708 1.00 87.56 121 GLY A CA 1
ATOM 903 C C . GLY A 1 121 ? -8.716 5.881 11.127 1.00 87.56 121 GLY A C 1
ATOM 904 O O . GLY A 1 121 ? -7.729 5.482 11.761 1.00 87.56 121 GLY A O 1
ATOM 905 N N . PRO A 1 122 ? -9.557 6.804 11.620 1.00 88.31 122 PRO A N 1
ATOM 906 C CA . PRO A 1 122 ? -9.480 7.284 12.990 1.00 88.31 122 PRO A CA 1
ATOM 907 C C . PRO A 1 122 ? -9.945 6.186 13.951 1.00 88.31 122 PRO A C 1
ATOM 909 O O . PRO A 1 122 ? -11.089 5.741 13.888 1.00 88.31 122 PRO A O 1
ATOM 912 N N . LEU A 1 123 ? -9.055 5.759 14.846 1.00 88.19 123 LEU A N 1
ATOM 913 C CA . LEU A 1 123 ? -9.323 4.723 15.845 1.00 88.19 123 LEU A CA 1
ATOM 914 C C . LEU A 1 123 ? -9.219 5.304 17.254 1.00 88.19 123 LEU A C 1
ATOM 916 O O . LEU A 1 123 ? -8.334 6.113 17.543 1.00 88.19 123 LEU A O 1
ATOM 920 N N . VAL A 1 124 ? -10.084 4.848 18.161 1.00 91.06 124 VAL A N 1
ATOM 921 C CA . VAL A 1 124 ? -9.888 5.119 19.595 1.00 91.06 124 VAL A CA 1
ATOM 922 C C . VAL A 1 124 ? -8.774 4.229 20.160 1.00 91.06 124 VAL A C 1
ATOM 924 O O . VAL A 1 124 ? -8.438 3.193 19.589 1.00 91.06 124 VAL A O 1
ATOM 927 N N . ILE A 1 125 ? -8.210 4.603 21.313 1.00 89.69 125 ILE A N 1
ATOM 928 C CA . ILE A 1 125 ? -7.038 3.931 21.914 1.00 89.69 125 ILE A CA 1
ATOM 929 C C . ILE A 1 125 ? -7.240 2.412 22.058 1.00 89.69 125 ILE A C 1
ATOM 931 O O . ILE A 1 125 ? -6.324 1.633 21.794 1.00 89.69 125 ILE A O 1
ATOM 935 N N . ASP A 1 126 ? -8.434 1.973 22.454 1.00 90.81 126 ASP A N 1
ATOM 936 C CA . ASP A 1 126 ? -8.718 0.546 22.637 1.00 90.81 126 ASP A CA 1
ATOM 937 C C . ASP A 1 126 ? -8.852 -0.217 21.311 1.00 90.81 126 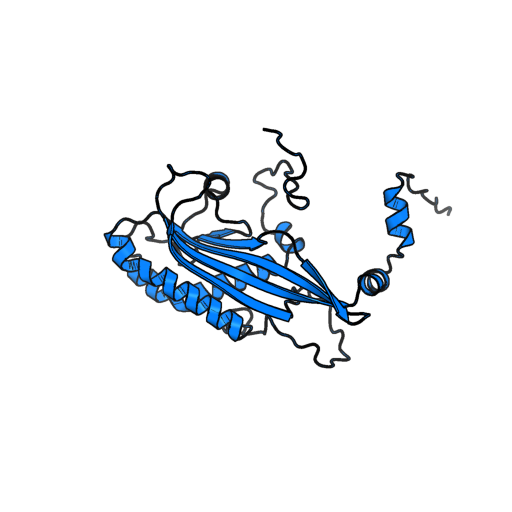ASP A C 1
ATOM 939 O O . ASP A 1 126 ? -8.516 -1.399 21.243 1.00 90.81 126 ASP A O 1
ATOM 943 N N . GLU A 1 127 ? -9.288 0.450 20.242 1.00 92.44 127 GLU A N 1
ATOM 944 C CA . GLU A 1 127 ? -9.331 -0.121 18.892 1.00 92.44 127 GLU A CA 1
ATOM 945 C C . GLU A 1 127 ? -7.925 -0.213 18.302 1.00 92.44 127 GLU A C 1
ATOM 947 O O . GLU A 1 127 ? -7.549 -1.244 17.746 1.00 92.44 127 GLU A O 1
ATOM 952 N N . GLU A 1 128 ? -7.108 0.822 18.498 1.00 91.44 128 GLU A N 1
ATOM 953 C CA . GLU A 1 128 ? -5.706 0.836 18.083 1.00 91.44 128 GLU A CA 1
ATOM 954 C C . GLU A 1 128 ? -4.894 -0.255 18.789 1.00 91.44 128 GLU A C 1
ATOM 956 O O . GLU A 1 128 ? -4.062 -0.902 18.162 1.00 91.44 128 GLU A O 1
ATOM 961 N N . ARG A 1 129 ? -5.158 -0.549 20.065 1.00 90.31 129 ARG A N 1
ATOM 962 C CA . ARG A 1 129 ? -4.502 -1.676 20.753 1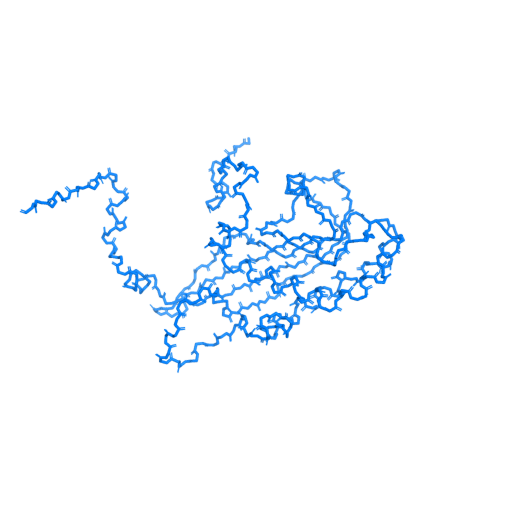.00 90.31 129 ARG A CA 1
ATOM 963 C C . ARG A 1 129 ? -4.816 -3.030 20.116 1.00 90.31 129 ARG A C 1
ATOM 965 O O . ARG A 1 129 ? -3.974 -3.923 20.158 1.00 90.31 129 ARG A O 1
ATOM 972 N N . LYS A 1 130 ? -6.010 -3.188 19.540 1.00 90.69 130 LYS A N 1
ATOM 973 C CA . LYS A 1 130 ? -6.436 -4.425 18.868 1.00 90.69 130 LYS A CA 1
ATOM 974 C C . LYS A 1 130 ? -5.911 -4.518 17.438 1.00 90.69 130 LYS A C 1
ATOM 976 O O . LYS A 1 130 ? -5.541 -5.602 17.000 1.00 90.69 130 LYS A O 1
ATOM 981 N N . LEU A 1 131 ? -5.916 -3.399 16.713 1.00 91.69 131 LEU A N 1
ATOM 982 C CA . LEU A 1 131 ? -5.726 -3.366 15.261 1.00 91.69 131 LEU A CA 1
ATOM 983 C C . LEU A 1 131 ? -4.425 -2.689 14.816 1.00 91.69 131 LEU A C 1
ATOM 985 O O . LEU A 1 131 ? -4.007 -2.881 13.684 1.00 91.69 131 LEU A O 1
ATOM 989 N N . GLY A 1 132 ? -3.741 -1.932 15.670 1.00 86.38 132 GLY A N 1
ATOM 990 C CA . GLY A 1 132 ? -2.563 -1.145 15.289 1.00 86.38 132 GLY A CA 1
ATOM 991 C C . GLY A 1 132 ? -1.379 -1.992 14.815 1.00 86.38 132 GLY A C 1
ATOM 992 O O . GLY A 1 132 ? -0.632 -1.578 13.929 1.00 86.38 132 GLY A O 1
ATOM 993 N N . SER A 1 133 ? -1.239 -3.220 15.327 1.00 91.56 133 SER A N 1
ATOM 994 C CA . SER A 1 133 ? -0.218 -4.172 14.868 1.00 91.56 133 SER A CA 1
ATOM 995 C C . SER A 1 133 ? -0.461 -4.675 13.440 1.00 91.56 133 SER A C 1
ATOM 997 O O . SER A 1 133 ? 0.487 -5.110 12.779 1.00 91.56 133 SER A O 1
ATOM 999 N N . LEU A 1 134 ? -1.694 -4.563 12.929 1.00 94.19 134 LEU A N 1
ATOM 1000 C CA . LEU A 1 134 ? -2.046 -4.948 11.565 1.00 94.19 134 LEU A CA 1
ATOM 1001 C C . LEU A 1 134 ? -1.271 -4.127 10.537 1.00 94.19 134 LEU A C 1
ATOM 1003 O O . LEU A 1 134 ? -0.767 -4.699 9.578 1.00 94.19 134 LEU A O 1
ATOM 1007 N N . CYS A 1 135 ? -1.091 -2.823 10.760 1.00 93.31 135 CYS A N 1
ATOM 1008 C CA . CYS A 1 135 ? -0.340 -1.959 9.844 1.00 93.31 135 CYS A CA 1
ATOM 1009 C C . CYS A 1 135 ? 1.109 -2.438 9.658 1.00 93.31 135 CYS A C 1
ATOM 1011 O O . CYS A 1 135 ? 1.642 -2.425 8.550 1.00 93.31 135 CYS A O 1
ATOM 1013 N N . GLN A 1 136 ? 1.741 -2.933 10.728 1.00 94.12 136 GLN A N 1
ATOM 1014 C CA . GLN A 1 136 ? 3.084 -3.507 10.643 1.00 94.12 136 GLN A CA 1
ATOM 1015 C C . GLN A 1 136 ? 3.088 -4.864 9.925 1.00 94.12 136 GLN A C 1
ATOM 1017 O O . GLN A 1 136 ? 4.047 -5.190 9.224 1.00 94.12 136 GLN A O 1
ATOM 1022 N N . GLY A 1 137 ? 2.028 -5.657 10.093 1.00 95.19 137 GLY A N 1
ATOM 1023 C CA . GLY A 1 137 ? 1.816 -6.896 9.348 1.00 95.19 137 GLY A CA 1
ATOM 1024 C C . GLY A 1 137 ? 1.646 -6.650 7.847 1.00 95.19 137 GLY A C 1
ATOM 1025 O O . GLY A 1 137 ? 2.326 -7.286 7.045 1.00 95.19 137 GLY A O 1
ATOM 1026 N N . VAL A 1 138 ? 0.813 -5.679 7.476 1.00 96.06 138 VAL A N 1
ATOM 1027 C CA . VAL A 1 138 ? 0.558 -5.270 6.088 1.00 96.06 138 VAL A CA 1
ATOM 1028 C C . VAL A 1 138 ? 1.854 -4.866 5.390 1.00 96.06 138 VAL A C 1
ATOM 1030 O O . VAL A 1 138 ? 2.152 -5.396 4.322 1.00 96.06 138 VAL A O 1
ATOM 1033 N N . ALA A 1 139 ? 2.687 -4.036 6.030 1.00 94.50 139 ALA A N 1
ATOM 1034 C CA . ALA A 1 139 ? 3.990 -3.655 5.480 1.00 94.50 139 ALA A CA 1
ATOM 1035 C C . ALA A 1 139 ? 4.877 -4.873 5.156 1.00 94.50 139 ALA A C 1
ATOM 1037 O O . ALA A 1 139 ? 5.554 -4.919 4.126 1.00 94.50 139 ALA A O 1
ATOM 1038 N N . LYS A 1 140 ? 4.870 -5.883 6.037 1.00 96.25 140 LYS A N 1
ATOM 1039 C CA . LYS A 1 140 ? 5.637 -7.122 5.850 1.00 96.25 140 LYS A CA 1
ATOM 1040 C C . LYS A 1 140 ? 5.083 -7.972 4.713 1.00 96.25 140 LYS A C 1
ATOM 1042 O O . LYS A 1 140 ? 5.883 -8.511 3.953 1.00 96.25 140 LYS A O 1
ATOM 1047 N N . VAL A 1 141 ? 3.759 -8.087 4.596 1.00 96.69 141 VAL A N 1
ATOM 1048 C CA . VAL A 1 141 ? 3.110 -8.841 3.513 1.00 96.69 141 VAL A CA 1
ATOM 1049 C C . VAL A 1 141 ? 3.405 -8.194 2.169 1.00 96.69 141 VAL A C 1
ATOM 1051 O O . VAL A 1 141 ? 3.909 -8.878 1.287 1.00 96.69 141 VAL A O 1
ATOM 1054 N N . ILE A 1 142 ? 3.230 -6.877 2.037 1.00 96.12 142 ILE A N 1
ATOM 1055 C CA . ILE A 1 142 ? 3.565 -6.150 0.802 1.00 96.12 142 ILE A CA 1
ATOM 1056 C C . ILE A 1 142 ? 5.041 -6.363 0.437 1.00 96.12 142 ILE A C 1
ATOM 1058 O O . ILE A 1 142 ? 5.356 -6.747 -0.688 1.00 96.12 142 ILE A O 1
ATOM 1062 N N . ALA A 1 143 ? 5.959 -6.196 1.395 1.00 94.44 143 ALA A N 1
ATOM 1063 C CA . ALA A 1 143 ? 7.381 -6.423 1.149 1.00 94.44 143 ALA A CA 1
ATOM 1064 C C . ALA A 1 143 ? 7.698 -7.879 0.753 1.00 94.44 143 ALA A C 1
ATOM 1066 O O . ALA A 1 143 ? 8.582 -8.112 -0.071 1.00 94.44 143 ALA A O 1
ATOM 1067 N N . ALA A 1 144 ? 7.005 -8.866 1.330 1.00 94.06 144 ALA A N 1
ATOM 1068 C CA . ALA A 1 144 ? 7.170 -10.274 0.981 1.00 94.06 144 ALA A CA 1
ATOM 1069 C C . ALA A 1 144 ? 6.639 -10.581 -0.427 1.00 94.06 144 ALA A C 1
ATOM 1071 O O . ALA A 1 144 ? 7.334 -11.252 -1.188 1.00 94.06 144 ALA A O 1
ATOM 1072 N N . THR A 1 145 ? 5.469 -10.051 -0.786 1.00 94.31 145 THR A N 1
ATOM 1073 C CA . THR A 1 145 ? 4.884 -10.147 -2.130 1.00 94.31 145 THR A CA 1
ATOM 1074 C C . THR A 1 145 ? 5.823 -9.557 -3.179 1.00 94.31 145 THR A C 1
ATOM 1076 O O . THR A 1 145 ? 6.123 -10.215 -4.170 1.00 94.31 145 THR A O 1
ATOM 1079 N N . ILE A 1 146 ? 6.377 -8.366 -2.923 1.00 92.81 146 ILE A N 1
ATOM 1080 C CA . ILE A 1 146 ? 7.347 -7.717 -3.819 1.00 92.81 146 ILE A CA 1
ATOM 1081 C C . ILE A 1 146 ? 8.594 -8.587 -4.011 1.00 92.81 146 ILE A C 1
ATOM 1083 O O . ILE A 1 146 ? 9.003 -8.826 -5.141 1.00 92.81 146 ILE A O 1
ATOM 1087 N N . ARG A 1 147 ? 9.181 -9.117 -2.927 1.00 90.00 147 ARG A N 1
ATOM 1088 C CA . ARG A 1 147 ? 10.376 -9.982 -3.015 1.00 90.00 147 ARG A CA 1
ATOM 1089 C C . ARG A 1 147 ? 10.130 -11.279 -3.781 1.00 90.00 147 ARG A C 1
ATOM 1091 O O . ARG A 1 147 ? 11.066 -11.810 -4.364 1.00 90.00 147 ARG A O 1
ATOM 1098 N N . ARG A 1 148 ? 8.911 -11.818 -3.713 1.00 88.44 148 ARG A N 1
ATOM 1099 C CA . ARG A 1 148 ? 8.522 -13.043 -4.425 1.00 88.44 148 ARG A CA 1
ATOM 1100 C C . ARG A 1 148 ? 8.137 -12.779 -5.879 1.00 88.44 148 ARG A C 1
ATOM 1102 O O . ARG A 1 148 ? 8.119 -13.719 -6.658 1.00 88.44 148 ARG A O 1
ATOM 1109 N N . GLY A 1 149 ? 7.790 -11.541 -6.224 1.00 88.19 149 GLY A N 1
ATOM 1110 C CA . GLY A 1 149 ? 7.238 -11.199 -7.532 1.00 88.19 149 GLY A CA 1
ATOM 1111 C C . GLY A 1 149 ? 5.776 -11.617 -7.725 1.00 88.19 149 GLY A C 1
ATOM 1112 O O . GLY A 1 149 ? 5.227 -11.377 -8.796 1.00 88.19 149 GLY A O 1
ATOM 1113 N N . CYS A 1 150 ? 5.133 -12.245 -6.732 1.00 89.44 150 CYS A N 1
ATOM 1114 C CA . CYS A 1 150 ? 3.759 -12.749 -6.825 1.00 89.44 150 CYS A CA 1
ATOM 1115 C C . CYS A 1 150 ? 3.110 -12.998 -5.452 1.00 89.44 150 CYS A C 1
ATOM 1117 O O . CYS A 1 150 ? 3.763 -12.943 -4.403 1.00 89.44 150 CYS A O 1
ATOM 1119 N N . HIS A 1 151 ? 1.812 -13.325 -5.480 1.00 93.38 151 HIS A N 1
ATOM 1120 C CA . HIS A 1 151 ? 1.056 -13.851 -4.344 1.00 93.38 151 HIS A CA 1
ATOM 1121 C C . HIS A 1 151 ? 0.190 -15.045 -4.791 1.00 93.38 151 HIS A C 1
ATOM 1123 O O . HIS A 1 151 ? -0.504 -14.902 -5.795 1.00 93.38 151 HIS A O 1
ATOM 1129 N N . PRO A 1 152 ? 0.164 -16.189 -4.073 1.00 93.38 152 PRO A N 1
ATOM 1130 C CA . PRO A 1 152 ? -0.583 -17.387 -4.491 1.00 93.38 152 PRO A CA 1
ATOM 1131 C C . PRO A 1 152 ? -2.071 -17.142 -4.772 1.00 93.38 152 PRO A C 1
ATOM 1133 O O . PRO A 1 152 ? -2.624 -17.680 -5.727 1.00 93.38 152 PRO A O 1
ATOM 1136 N N . ASP A 1 153 ? -2.705 -16.285 -3.971 1.00 92.94 153 ASP A N 1
ATOM 1137 C CA . ASP A 1 153 ? -4.138 -15.987 -4.099 1.00 92.94 153 ASP A CA 1
ATOM 1138 C C . ASP A 1 153 ? -4.472 -14.907 -5.132 1.00 92.94 153 ASP A C 1
ATOM 1140 O O . ASP A 1 153 ? -5.642 -14.555 -5.287 1.00 92.94 153 ASP A O 1
ATOM 1144 N N . TYR A 1 154 ? -3.472 -14.356 -5.823 1.00 91.50 154 TYR A N 1
ATOM 1145 C CA . TYR A 1 154 ? -3.669 -13.400 -6.906 1.00 91.50 154 TYR A CA 1
ATOM 1146 C C . TYR A 1 154 ? -3.341 -14.063 -8.242 1.00 91.50 154 TYR A C 1
ATOM 1148 O O . TYR A 1 154 ? -2.227 -14.543 -8.436 1.00 91.50 154 TYR A O 1
ATOM 1156 N N . GLN A 1 155 ? -4.324 -14.121 -9.148 1.00 88.75 155 GLN A N 1
ATOM 1157 C CA . GLN A 1 155 ? -4.182 -14.716 -10.487 1.00 88.75 155 GLN A CA 1
ATOM 1158 C C . GLN A 1 155 ? -3.498 -16.102 -10.484 1.00 88.75 155 GLN A C 1
ATOM 1160 O O . GLN A 1 155 ? -2.667 -16.409 -11.336 1.00 88.75 155 GLN A O 1
ATOM 1165 N N . GLY A 1 156 ? -3.806 -16.938 -9.487 1.00 86.44 156 GLY A N 1
ATOM 1166 C CA . GLY A 1 156 ? -3.231 -18.281 -9.357 1.00 86.44 156 GLY A CA 1
ATOM 1167 C C . GLY A 1 156 ? -1.729 -18.317 -9.051 1.00 86.44 156 GLY A C 1
ATOM 1168 O O . GLY A 1 156 ? -1.083 -19.322 -9.338 1.00 86.44 156 GLY A O 1
ATOM 1169 N N . GLY A 1 157 ? -1.153 -17.244 -8.501 1.00 84.25 157 GLY A N 1
ATOM 1170 C CA . GLY A 1 157 ? 0.271 -17.181 -8.168 1.00 84.25 157 GLY A CA 1
ATOM 1171 C C . GLY A 1 157 ? 1.176 -16.794 -9.332 1.00 84.25 157 GLY A C 1
ATOM 1172 O O . GLY A 1 157 ? 2.395 -16.921 -9.206 1.00 84.25 157 GLY A O 1
ATOM 1173 N N . ALA A 1 158 ? 0.607 -16.318 -10.444 1.00 82.75 158 ALA A N 1
ATOM 1174 C CA . ALA A 1 158 ? 1.372 -15.845 -11.590 1.00 82.75 158 ALA A CA 1
ATOM 1175 C C . ALA A 1 158 ? 2.362 -14.738 -11.187 1.00 82.75 158 ALA A C 1
ATOM 1177 O O . ALA A 1 158 ? 2.038 -13.861 -10.379 1.00 82.75 158 ALA A O 1
ATOM 1178 N N . LEU A 1 159 ? 3.565 -14.777 -11.767 1.00 83.50 159 LEU A N 1
ATOM 1179 C CA . LEU A 1 159 ? 4.575 -13.734 -11.594 1.00 83.50 159 LEU A CA 1
ATOM 1180 C C . LEU A 1 159 ? 4.074 -12.415 -12.183 1.00 83.50 159 LEU A C 1
ATOM 1182 O O . LEU A 1 159 ? 3.777 -12.332 -13.373 1.00 83.50 159 LEU A O 1
ATOM 1186 N N . GLN A 1 160 ? 3.998 -11.405 -11.321 1.00 83.69 160 GLN A N 1
ATOM 1187 C CA . GLN A 1 160 ? 3.573 -10.045 -11.645 1.00 83.69 160 GLN A CA 1
ATOM 1188 C C . GLN A 1 160 ? 4.771 -9.136 -11.920 1.00 83.69 160 GLN A C 1
ATOM 1190 O O . GLN A 1 160 ? 4.666 -8.196 -12.699 1.00 83.69 160 GLN A O 1
ATOM 1195 N N . PHE A 1 161 ? 5.915 -9.425 -11.292 1.00 82.81 161 PHE A N 1
ATOM 1196 C CA . PHE A 1 161 ? 7.155 -8.661 -11.435 1.00 82.81 161 PHE A CA 1
ATOM 1197 C C . PHE A 1 161 ? 8.302 -9.578 -11.829 1.00 82.81 161 PHE A C 1
ATOM 1199 O O . PHE A 1 161 ? 8.292 -10.768 -11.506 1.00 82.81 161 PHE A O 1
ATOM 1206 N N . GLY A 1 162 ? 9.326 -9.005 -12.459 1.00 66.75 162 GLY A N 1
ATOM 1207 C CA . GLY A 1 162 ? 10.575 -9.724 -12.693 1.00 66.75 162 GLY A CA 1
ATOM 1208 C C . GLY A 1 162 ? 10.441 -10.896 -13.658 1.00 66.75 162 GLY A C 1
ATOM 1209 O O . GLY A 1 162 ? 11.205 -11.852 -13.536 1.00 66.75 162 GLY A O 1
ATOM 1210 N N . LYS A 1 163 ? 9.515 -10.823 -14.629 1.00 61.72 163 LYS A N 1
ATOM 1211 C CA . LYS A 1 163 ? 9.696 -11.567 -15.879 1.00 61.72 163 LYS A CA 1
ATOM 1212 C C . LYS A 1 163 ? 11.008 -11.059 -16.464 1.00 61.72 163 LYS A C 1
ATOM 1214 O O . LYS A 1 163 ? 11.073 -9.955 -16.999 1.00 61.72 163 LYS A O 1
ATOM 1219 N N . ALA A 1 164 ? 12.077 -11.804 -16.206 1.00 46.09 164 ALA A N 1
ATOM 1220 C CA . ALA A 1 164 ? 13.347 -11.559 -16.840 1.00 46.09 164 ALA A CA 1
ATOM 1221 C C . ALA A 1 164 ? 13.104 -11.579 -18.348 1.00 46.09 164 ALA A C 1
ATOM 1223 O O . ALA A 1 164 ? 12.229 -12.298 -18.833 1.00 46.09 164 ALA A O 1
ATOM 1224 N N . TYR A 1 165 ? 13.873 -10.765 -19.056 1.00 45.59 165 TYR A N 1
ATOM 1225 C CA . TYR A 1 165 ? 14.030 -10.777 -20.504 1.00 45.59 165 TYR A CA 1
ATOM 1226 C C . TYR A 1 165 ? 14.667 -12.121 -20.928 1.00 45.59 165 TYR A C 1
ATOM 1228 O O . TYR A 1 165 ? 15.769 -12.175 -21.461 1.00 45.59 165 TYR A O 1
ATOM 1236 N N . GLU A 1 166 ? 14.066 -13.239 -20.529 1.00 42.16 166 GLU A N 1
ATOM 1237 C CA . GLU A 1 166 ? 14.491 -14.588 -20.857 1.00 42.16 166 GLU A CA 1
ATOM 1238 C C . GLU A 1 166 ? 13.923 -14.886 -22.234 1.00 42.16 166 GLU A C 1
ATOM 1240 O O . GLU A 1 166 ? 12.770 -15.295 -22.354 1.00 42.16 166 GLU A O 1
ATOM 1245 N N . ASP A 1 167 ? 14.732 -14.557 -23.246 1.00 42.75 167 ASP A N 1
ATOM 1246 C CA . ASP A 1 167 ? 15.021 -15.352 -24.451 1.00 42.75 167 ASP A CA 1
ATOM 1247 C C . ASP A 1 167 ? 13.839 -16.160 -25.019 1.00 42.75 167 ASP A C 1
ATOM 1249 O O . ASP A 1 167 ? 13.960 -17.328 -25.390 1.00 42.75 167 ASP A O 1
ATOM 1253 N N . SER A 1 168 ? 12.656 -15.552 -25.034 1.00 43.34 168 SER A N 1
ATOM 1254 C CA . SER A 1 168 ? 11.463 -16.118 -25.634 1.00 43.34 168 SER A CA 1
ATOM 1255 C C . SER A 1 168 ? 11.304 -15.438 -26.980 1.00 43.34 168 SER A C 1
ATOM 1257 O O . SER A 1 168 ? 10.811 -14.322 -27.078 1.00 43.34 168 SER A O 1
ATOM 1259 N N . ASP A 1 169 ? 11.694 -16.161 -28.031 1.00 46.75 169 ASP A N 1
ATOM 1260 C CA . ASP A 1 169 ? 11.274 -15.893 -29.416 1.00 46.75 169 ASP A CA 1
ATOM 1261 C C . ASP A 1 169 ? 9.735 -15.809 -29.544 1.00 46.75 169 ASP A C 1
ATOM 1263 O O . ASP A 1 169 ? 9.194 -15.305 -30.528 1.00 46.75 169 ASP A O 1
ATOM 1267 N N . ASP A 1 170 ? 9.017 -16.263 -28.516 1.00 43.12 170 ASP A N 1
ATOM 1268 C CA . ASP A 1 170 ? 7.641 -15.899 -28.238 1.00 43.12 170 ASP A CA 1
ATOM 1269 C C . ASP A 1 170 ? 7.572 -14.463 -27.685 1.00 43.12 170 ASP A C 1
ATOM 1271 O O . ASP A 1 170 ? 7.419 -14.241 -26.481 1.00 43.12 170 ASP A O 1
ATOM 1275 N N . TYR A 1 171 ? 7.541 -13.482 -28.597 1.00 43.59 171 TYR A N 1
ATOM 1276 C CA . TYR A 1 171 ? 6.834 -12.199 -28.416 1.00 43.59 171 TYR A CA 1
ATOM 1277 C C . TYR A 1 171 ? 5.321 -12.468 -28.235 1.00 43.59 171 TYR A C 1
ATOM 1279 O O . TYR A 1 171 ? 4.467 -11.977 -28.978 1.00 43.59 171 TYR A O 1
ATOM 1287 N N . ALA A 1 172 ? 4.978 -13.357 -27.303 1.00 37.06 172 ALA A N 1
ATOM 1288 C CA . ALA A 1 172 ? 3.644 -13.870 -27.111 1.00 37.06 172 ALA A CA 1
ATOM 1289 C C . ALA A 1 172 ? 2.824 -12.822 -26.380 1.00 37.06 172 ALA A C 1
ATOM 1291 O O . ALA A 1 172 ? 2.880 -12.693 -25.159 1.00 37.06 172 ALA A O 1
ATOM 1292 N N . ASP A 1 173 ? 2.038 -12.162 -27.223 1.00 37.25 173 ASP A N 1
ATOM 1293 C CA . ASP A 1 173 ? 0.794 -11.482 -26.938 1.00 37.25 173 ASP A CA 1
ATOM 1294 C C . ASP A 1 173 ? 0.964 -10.278 -26.014 1.00 37.25 173 ASP A C 1
ATOM 1296 O O . ASP A 1 173 ? 1.296 -10.385 -24.835 1.00 37.25 173 ASP A O 1
ATOM 1300 N N . GLY A 1 174 ? 0.690 -9.099 -26.568 1.00 37.31 174 GLY A N 1
ATOM 1301 C CA . GLY A 1 174 ? 0.541 -7.845 -25.843 1.00 37.31 174 GLY A CA 1
ATOM 1302 C C . GLY A 1 174 ? -0.655 -7.866 -24.888 1.00 37.31 174 GLY A C 1
ATOM 1303 O O . GLY A 1 174 ? -1.433 -6.914 -24.851 1.00 37.31 174 GLY A O 1
ATOM 1304 N N . SER A 1 175 ? -0.806 -8.920 -24.084 1.00 38.00 175 SER A N 1
ATOM 1305 C CA . SER A 1 175 ? -1.765 -9.047 -23.004 1.00 38.00 175 SER A CA 1
ATOM 1306 C C . SER A 1 175 ? -1.324 -8.168 -21.826 1.00 38.00 175 SER A C 1
ATOM 1308 O O . SER A 1 175 ? -0.956 -8.666 -20.765 1.00 38.00 175 SER A O 1
ATOM 1310 N N . GLY A 1 176 ? -1.293 -6.852 -22.062 1.00 37.00 176 GLY A N 1
ATOM 1311 C CA . GLY A 1 176 ? -1.683 -5.749 -21.175 1.00 37.00 176 GLY A CA 1
ATOM 1312 C C . GLY A 1 176 ? -1.114 -5.635 -19.758 1.00 37.00 176 GLY A C 1
ATOM 1313 O O . GLY A 1 176 ? -1.534 -4.739 -19.031 1.00 37.00 176 GLY A O 1
ATOM 1314 N N . GLY A 1 177 ? -0.210 -6.507 -19.322 1.00 44.22 177 GLY A N 1
ATOM 1315 C CA . GLY A 1 177 ? 0.406 -6.427 -18.004 1.00 44.22 177 GLY A CA 1
ATOM 1316 C C . GLY A 1 177 ? 1.542 -5.414 -18.014 1.00 44.22 177 GLY A C 1
ATOM 1317 O O . GLY A 1 177 ? 2.451 -5.523 -18.833 1.00 44.22 177 GLY A O 1
ATOM 1318 N N . ALA A 1 178 ? 1.516 -4.447 -17.097 1.00 51.91 178 ALA A N 1
ATOM 1319 C CA . ALA A 1 178 ? 2.650 -3.556 -16.888 1.00 51.91 178 ALA A CA 1
ATOM 1320 C C . ALA A 1 178 ? 3.914 -4.378 -16.581 1.00 51.91 178 ALA A C 1
ATOM 1322 O O . ALA A 1 178 ? 3.971 -5.092 -15.577 1.00 51.91 178 ALA A O 1
ATOM 1323 N N . GLN A 1 179 ? 4.925 -4.297 -17.449 1.00 64.75 179 GLN A N 1
ATOM 1324 C CA . GLN A 1 179 ? 6.175 -5.046 -17.312 1.00 64.75 179 GLN A CA 1
ATOM 1325 C C . GLN A 1 179 ? 7.105 -4.370 -16.296 1.00 64.75 179 GLN A C 1
ATOM 1327 O O . GLN A 1 179 ? 8.153 -3.821 -16.628 1.00 64.75 179 GLN A O 1
ATOM 1332 N N . LEU A 1 180 ? 6.731 -4.419 -15.018 1.00 74.75 180 LEU A N 1
ATOM 1333 C CA . LEU A 1 180 ? 7.600 -3.960 -13.937 1.00 74.75 180 LEU A CA 1
ATOM 1334 C C . LEU A 1 180 ? 8.758 -4.958 -13.769 1.00 74.75 180 LEU A C 1
ATOM 1336 O O . LEU A 1 180 ? 8.610 -6.028 -13.166 1.00 74.75 180 LEU A O 1
ATOM 1340 N N . SER A 1 181 ? 9.928 -4.612 -14.310 1.00 76.44 181 SER A N 1
ATOM 1341 C CA . SER A 1 181 ? 11.125 -5.461 -14.285 1.00 76.44 181 SER A CA 1
ATOM 1342 C C . SER A 1 181 ? 11.650 -5.642 -12.864 1.00 76.44 181 SER A C 1
ATOM 1344 O O . SER A 1 181 ? 11.978 -6.753 -12.452 1.00 76.44 181 SER A O 1
ATOM 1346 N N . THR A 1 182 ? 11.703 -4.562 -12.080 1.00 83.75 182 THR A N 1
ATOM 1347 C CA . THR A 1 182 ? 12.033 -4.641 -10.651 1.00 83.75 182 THR A CA 1
ATOM 1348 C C . THR A 1 182 ? 11.125 -3.744 -9.829 1.00 83.75 182 THR A C 1
ATOM 1350 O O . THR A 1 182 ? 10.719 -2.674 -10.275 1.00 83.75 182 THR A O 1
ATOM 1353 N N . VAL A 1 183 ? 10.826 -4.181 -8.607 1.00 89.50 183 VAL A N 1
ATOM 1354 C CA . VAL A 1 183 ? 10.077 -3.409 -7.615 1.00 89.50 183 VAL A CA 1
ATOM 1355 C C . VAL A 1 183 ? 10.809 -3.530 -6.286 1.00 89.50 183 VAL A C 1
ATOM 1357 O O . VAL A 1 183 ? 11.175 -4.631 -5.869 1.00 89.50 183 VAL A O 1
ATOM 1360 N N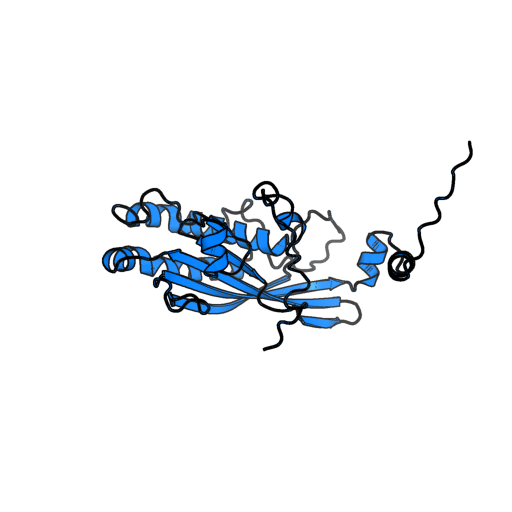 . ARG A 1 184 ? 11.034 -2.411 -5.596 1.00 91.88 184 ARG A N 1
ATOM 1361 C CA . ARG A 1 184 ? 11.655 -2.406 -4.267 1.00 91.88 184 ARG A CA 1
ATOM 1362 C C . ARG A 1 184 ? 10.966 -1.448 -3.314 1.00 91.88 184 ARG A C 1
ATOM 1364 O O . ARG A 1 184 ? 10.444 -0.416 -3.713 1.00 91.88 184 ARG A O 1
ATOM 1371 N N . VAL A 1 185 ? 11.024 -1.780 -2.028 1.00 93.50 185 VAL A N 1
ATOM 1372 C CA . VAL A 1 185 ? 10.582 -0.892 -0.949 1.00 93.50 185 VAL A CA 1
ATOM 1373 C C . VAL A 1 185 ? 11.729 0.056 -0.602 1.00 93.50 185 VAL A C 1
ATOM 1375 O O . VAL A 1 185 ? 12.790 -0.399 -0.177 1.00 93.50 185 VAL A O 1
ATOM 1378 N N . VAL A 1 186 ? 11.513 1.360 -0.765 1.00 92.56 186 VAL A N 1
ATOM 1379 C CA . VAL A 1 186 ? 12.489 2.415 -0.443 1.00 92.56 186 VAL A CA 1
ATOM 1380 C C . VAL A 1 186 ? 12.385 2.804 1.025 1.00 92.56 186 VAL A C 1
ATOM 1382 O O . VAL A 1 186 ? 13.375 2.827 1.755 1.00 92.56 186 VAL A O 1
ATOM 1385 N N . THR A 1 187 ? 11.169 3.090 1.483 1.00 91.94 187 THR A N 1
ATOM 1386 C CA . THR A 1 187 ? 10.903 3.427 2.879 1.00 91.94 187 THR A CA 1
ATOM 1387 C C . THR A 1 187 ? 9.560 2.871 3.316 1.00 91.94 187 THR A C 1
ATOM 1389 O O . THR A 1 187 ? 8.682 2.616 2.495 1.00 91.94 187 THR A O 1
ATOM 1392 N N . HIS A 1 188 ? 9.402 2.672 4.620 1.00 92.94 188 HIS A N 1
ATOM 1393 C CA . HIS A 1 188 ? 8.111 2.374 5.218 1.00 92.94 188 HIS A CA 1
ATOM 1394 C C . HIS A 1 188 ? 7.997 3.060 6.575 1.00 92.94 188 HIS A C 1
ATOM 1396 O O . HIS A 1 188 ? 8.990 3.238 7.287 1.00 92.94 188 HIS A O 1
ATOM 1402 N N . ARG A 1 189 ? 6.777 3.449 6.933 1.00 91.62 189 ARG A N 1
ATOM 1403 C CA . ARG A 1 189 ? 6.436 4.055 8.219 1.00 91.62 189 ARG A CA 1
ATOM 1404 C C . ARG A 1 189 ? 5.095 3.513 8.675 1.00 91.62 189 ARG A C 1
ATOM 1406 O O . ARG A 1 189 ? 4.178 3.368 7.878 1.00 91.62 189 ARG A O 1
ATOM 1413 N N . VAL A 1 190 ? 4.986 3.229 9.964 1.00 91.31 190 VAL A N 1
ATOM 1414 C CA . VAL A 1 190 ? 3.758 2.725 10.578 1.00 91.31 190 VAL A CA 1
ATOM 1415 C C . VAL A 1 190 ? 3.487 3.532 11.832 1.00 91.31 190 VAL A C 1
ATOM 1417 O O . VAL A 1 190 ? 4.413 3.825 12.588 1.00 91.31 190 VAL A O 1
ATOM 1420 N N . GLY A 1 191 ? 2.224 3.864 12.059 1.00 88.94 191 GLY A N 1
ATOM 1421 C CA . GLY A 1 191 ? 1.787 4.503 13.289 1.00 88.94 191 GLY A CA 1
ATOM 1422 C C . GLY A 1 191 ? 0.655 5.482 13.050 1.00 88.94 191 GLY A C 1
ATOM 1423 O O . GLY A 1 191 ? -0.084 5.384 12.068 1.00 88.94 191 GLY A O 1
ATOM 1424 N N . ARG A 1 192 ? 0.532 6.425 13.980 1.00 88.94 192 ARG A N 1
ATOM 1425 C CA . ARG A 1 192 ? -0.404 7.535 13.864 1.00 88.94 192 ARG A CA 1
ATOM 1426 C C . ARG A 1 192 ? 0.144 8.593 12.922 1.00 88.94 192 ARG A C 1
ATOM 1428 O O . ARG A 1 192 ? 1.318 8.954 13.002 1.00 88.94 192 ARG A O 1
ATOM 1435 N N . ALA A 1 193 ? -0.722 9.099 12.063 1.00 85.81 193 ALA A N 1
ATOM 1436 C CA . ALA A 1 193 ? -0.402 10.151 11.118 1.00 85.81 193 ALA A CA 1
ATOM 1437 C C . ALA A 1 193 ? -1.570 11.134 10.988 1.00 85.81 193 ALA A C 1
ATOM 1439 O O . ALA A 1 193 ? -2.689 10.880 11.442 1.00 85.81 193 ALA A O 1
ATOM 1440 N N . ARG A 1 194 ? -1.275 12.279 10.377 1.00 83.69 194 ARG A N 1
ATOM 1441 C CA . ARG A 1 194 ? -2.248 13.281 9.940 1.00 83.69 194 ARG A CA 1
ATOM 1442 C C . ARG A 1 194 ? -1.933 13.654 8.503 1.00 83.69 194 ARG A C 1
ATOM 1444 O O . ARG A 1 194 ? -0.773 13.588 8.092 1.00 83.69 194 ARG A O 1
ATOM 1451 N N . PHE A 1 195 ? -2.950 14.076 7.765 1.00 78.94 195 PHE A N 1
ATOM 1452 C CA . PHE A 1 195 ? -2.741 14.616 6.428 1.00 78.94 195 PHE A CA 1
ATOM 1453 C C . PHE A 1 195 ? -1.987 15.940 6.537 1.00 78.94 195 PHE A C 1
ATOM 1455 O O . PHE A 1 195 ? -2.377 16.818 7.302 1.00 78.94 195 PHE A O 1
ATOM 1462 N N . ALA A 1 196 ? -0.901 16.080 5.777 1.00 75.19 196 ALA A N 1
ATOM 1463 C CA . ALA A 1 196 ? -0.057 17.274 5.824 1.00 75.19 196 ALA A CA 1
ATOM 1464 C C . ALA A 1 196 ? -0.829 18.557 5.460 1.00 75.19 196 ALA A C 1
ATOM 1466 O O . ALA A 1 196 ? -0.541 19.626 5.992 1.00 75.19 196 ALA A O 1
ATOM 1467 N N . GLU A 1 197 ? -1.821 18.429 4.579 1.00 76.12 197 GLU A N 1
ATOM 1468 C CA . GLU A 1 197 ? -2.656 19.524 4.076 1.00 76.12 197 GLU A CA 1
ATOM 1469 C C . GLU A 1 197 ? -3.685 20.026 5.101 1.00 76.12 197 GLU A C 1
ATOM 1471 O O . GLU A 1 197 ? -4.142 21.162 4.997 1.00 76.12 197 GLU A O 1
ATOM 1476 N N . ASP A 1 198 ? -4.046 19.202 6.091 1.00 75.38 198 ASP A N 1
ATOM 1477 C CA . ASP A 1 198 ? -5.061 19.538 7.090 1.00 75.38 198 ASP A CA 1
ATOM 1478 C C . ASP A 1 198 ? -4.623 19.099 8.501 1.00 75.38 198 ASP A C 1
ATOM 1480 O O . ASP A 1 198 ? -4.922 17.987 8.947 1.00 75.38 198 ASP A O 1
ATOM 1484 N N . PRO A 1 199 ? -3.937 19.981 9.251 1.00 76.00 199 PRO A N 1
ATOM 1485 C CA . PRO A 1 199 ? -3.526 19.706 10.627 1.00 76.00 199 PRO A CA 1
ATOM 1486 C C . PRO A 1 199 ? -4.696 19.499 11.601 1.00 76.00 199 PRO A C 1
ATOM 1488 O O . PRO A 1 199 ? -4.488 18.943 12.688 1.00 76.00 199 PRO A O 1
ATOM 1491 N N . ALA A 1 200 ? -5.895 19.978 11.241 1.00 78.69 200 ALA A N 1
ATOM 1492 C CA . ALA A 1 200 ? -7.114 19.837 12.028 1.00 78.69 200 ALA A CA 1
ATOM 1493 C C . ALA A 1 200 ? -7.831 18.503 11.765 1.00 78.69 200 ALA A C 1
ATOM 1495 O O . ALA A 1 200 ? -8.697 18.121 12.558 1.00 78.69 200 ALA A O 1
ATOM 1496 N N . ALA A 1 201 ? -7.450 17.772 10.710 1.00 76.81 201 ALA A N 1
ATOM 1497 C CA . ALA A 1 201 ? -7.959 16.437 10.448 1.00 76.81 201 ALA A CA 1
ATOM 1498 C C . ALA A 1 201 ? -7.652 15.484 11.621 1.00 76.81 201 ALA A C 1
ATOM 1500 O O . ALA A 1 201 ? -6.589 15.582 12.253 1.00 76.81 201 ALA A O 1
ATOM 1501 N N . PRO A 1 202 ? -8.566 14.543 11.925 1.00 78.94 202 PRO A N 1
ATOM 1502 C CA . PRO A 1 202 ? -8.334 13.558 12.969 1.00 78.94 202 PRO A CA 1
ATOM 1503 C C . PRO A 1 202 ? -7.112 12.695 12.638 1.00 78.94 202 PRO A C 1
ATOM 1505 O O . PRO A 1 202 ? -6.845 12.374 11.479 1.00 78.94 202 PRO A O 1
ATOM 1508 N N . GLU A 1 203 ? -6.383 12.296 13.681 1.00 86.44 203 GLU A N 1
ATOM 1509 C CA . GLU A 1 203 ? -5.314 11.311 13.536 1.00 86.44 203 GLU A CA 1
ATOM 1510 C C . GLU A 1 203 ? -5.890 9.991 13.043 1.00 86.44 203 GLU A C 1
ATOM 1512 O O . GLU A 1 203 ? -6.916 9.518 13.535 1.00 86.44 203 GLU A O 1
ATOM 1517 N N . TYR A 1 204 ? -5.189 9.381 12.099 1.00 88.75 204 TYR A N 1
ATOM 1518 C CA . TYR A 1 204 ? -5.484 8.039 11.633 1.00 88.75 204 TYR A CA 1
ATOM 1519 C C . TYR A 1 204 ? -4.317 7.112 11.939 1.00 88.75 204 TYR A C 1
ATOM 1521 O O . TYR A 1 204 ? -3.170 7.545 12.072 1.00 88.75 204 TYR A O 1
ATOM 1529 N N . VAL A 1 205 ? -4.613 5.820 12.034 1.00 90.50 205 VAL A N 1
ATOM 1530 C CA . VAL A 1 205 ? -3.592 4.776 12.130 1.00 90.50 205 VAL A CA 1
ATOM 1531 C C . VAL A 1 205 ? -3.375 4.198 10.740 1.00 90.50 205 VAL A C 1
ATOM 1533 O O . VAL A 1 205 ? -4.332 3.818 10.062 1.00 90.50 205 VAL A O 1
ATOM 1536 N N . GLY A 1 206 ? -2.121 4.128 10.304 1.00 92.62 206 GLY A N 1
ATOM 1537 C CA . GLY A 1 206 ? -1.812 3.646 8.968 1.00 92.62 206 GLY A CA 1
ATOM 1538 C C . GLY A 1 206 ? -0.400 3.113 8.796 1.00 92.62 206 GLY A C 1
ATOM 1539 O O . GLY A 1 206 ? 0.433 3.121 9.708 1.00 92.62 206 GLY A O 1
ATOM 1540 N N . CYS A 1 207 ? -0.167 2.618 7.591 1.00 93.19 207 CYS A N 1
ATOM 1541 C CA . CYS A 1 207 ? 1.108 2.185 7.063 1.00 93.19 207 CYS A CA 1
ATOM 1542 C C . CYS A 1 207 ? 1.344 2.919 5.745 1.00 93.19 207 CYS A C 1
ATOM 1544 O O . CYS A 1 207 ? 0.570 2.753 4.810 1.00 93.19 207 CYS A O 1
ATOM 1546 N N . TYR A 1 208 ? 2.426 3.684 5.677 1.00 94.06 208 TYR A N 1
ATOM 1547 C CA . TYR A 1 208 ? 2.933 4.279 4.448 1.00 94.06 208 TYR A CA 1
ATOM 1548 C C . TYR A 1 208 ? 4.130 3.471 3.960 1.00 94.06 208 TYR A C 1
ATOM 1550 O O . TYR A 1 208 ? 5.027 3.144 4.746 1.00 94.06 208 TYR A O 1
ATOM 1558 N N . MET A 1 209 ? 4.181 3.192 2.666 1.00 94.56 209 MET A N 1
ATOM 1559 C CA . MET A 1 209 ? 5.343 2.633 1.993 1.00 94.56 209 MET A CA 1
ATOM 1560 C C . MET A 1 209 ? 5.634 3.441 0.738 1.00 94.56 209 MET A C 1
ATOM 1562 O O . MET A 1 209 ? 4.731 3.753 -0.029 1.00 94.56 209 MET A O 1
ATOM 1566 N N . GLN A 1 210 ? 6.910 3.729 0.512 1.00 94.81 210 GLN A N 1
ATOM 1567 C CA . GLN A 1 210 ? 7.369 4.230 -0.773 1.00 94.81 210 GLN A CA 1
ATOM 1568 C C . GLN A 1 210 ? 8.007 3.076 -1.528 1.00 94.81 210 GLN A C 1
ATOM 1570 O O . GLN A 1 210 ? 8.923 2.423 -1.008 1.00 94.81 210 GLN A O 1
ATOM 1575 N N . LEU A 1 211 ? 7.523 2.823 -2.735 1.00 94.50 211 LEU A N 1
ATOM 1576 C CA . LEU A 1 211 ? 8.105 1.854 -3.647 1.00 94.50 211 LEU A CA 1
ATOM 1577 C C . LEU A 1 211 ? 8.858 2.579 -4.753 1.00 94.50 211 LEU A C 1
ATOM 1579 O O . LEU A 1 211 ? 8.577 3.730 -5.080 1.00 94.50 211 LEU A O 1
ATOM 1583 N N . GLU A 1 212 ? 9.806 1.876 -5.343 1.00 93.56 212 GLU A N 1
ATOM 1584 C CA . GLU A 1 212 ? 10.443 2.275 -6.584 1.00 93.56 212 GLU A CA 1
ATOM 1585 C C . GLU A 1 212 ? 10.364 1.096 -7.540 1.00 93.56 212 GLU A C 1
ATOM 1587 O O . GLU A 1 212 ? 10.716 -0.032 -7.175 1.00 93.56 212 GLU A O 1
ATOM 1592 N N . THR A 1 213 ? 9.861 1.361 -8.736 1.00 90.81 213 THR A N 1
ATOM 1593 C CA . THR A 1 213 ? 9.813 0.403 -9.827 1.00 90.81 213 THR A CA 1
ATOM 1594 C C . THR A 1 213 ? 10.811 0.799 -10.895 1.00 90.81 213 THR A C 1
ATOM 1596 O O . THR A 1 213 ? 11.110 1.977 -11.086 1.00 90.81 213 THR A O 1
ATOM 1599 N N . THR A 1 214 ? 11.341 -0.197 -11.590 1.00 86.19 214 THR A N 1
ATOM 1600 C CA . THR A 1 214 ? 12.089 0.006 -12.824 1.00 86.19 214 THR A CA 1
ATOM 1601 C C . THR A 1 214 ? 11.447 -0.823 -13.919 1.00 86.19 214 THR A C 1
ATOM 1603 O O . THR A 1 214 ? 11.230 -2.022 -13.730 1.00 86.19 214 THR A O 1
ATOM 1606 N N . GLU A 1 215 ? 11.182 -0.1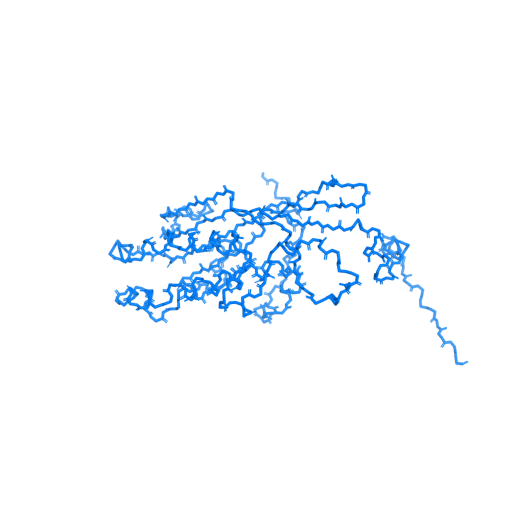69 -15.038 1.00 81.06 215 GLU A N 1
ATOM 1607 C CA . GLU A 1 215 ? 10.739 -0.749 -16.298 1.00 81.06 215 GLU A CA 1
ATOM 1608 C C . GLU A 1 215 ? 11.900 -0.641 -17.292 1.00 81.06 215 GLU A C 1
ATOM 1610 O O . GLU A 1 215 ? 12.630 0.357 -17.305 1.00 81.06 215 GLU A O 1
ATOM 1615 N N . LEU A 1 216 ? 12.104 -1.694 -18.075 1.00 74.12 216 LEU A N 1
ATOM 1616 C CA . LEU A 1 216 ? 13.041 -1.711 -19.191 1.00 74.12 216 LEU A CA 1
ATOM 1617 C C . LEU A 1 216 ? 12.213 -1.794 -20.469 1.00 74.12 216 LEU A C 1
ATOM 1619 O O . LEU A 1 216 ? 11.420 -2.722 -20.613 1.00 74.12 216 LEU A O 1
ATOM 1623 N N . GLY A 1 217 ? 12.388 -0.827 -21.361 1.00 64.06 217 GLY A N 1
ATOM 1624 C CA . GLY A 1 217 ? 11.743 -0.802 -22.669 1.00 64.06 217 GLY A CA 1
ATOM 1625 C C . GLY A 1 217 ? 12.785 -0.721 -23.775 1.00 64.06 217 GLY A C 1
ATOM 1626 O O . GLY A 1 217 ? 13.834 -0.100 -23.598 1.00 64.06 217 GLY A O 1
ATOM 1627 N N . GLU A 1 218 ? 12.512 -1.349 -24.916 1.00 58.91 218 GLU A N 1
ATOM 1628 C CA . GLU A 1 218 ? 13.226 -1.016 -26.150 1.00 58.91 218 GLU A CA 1
ATOM 1629 C C . GLU A 1 218 ? 12.821 0.412 -26.559 1.00 58.91 218 GLU A C 1
ATOM 1631 O O . GLU A 1 218 ? 11.670 0.806 -26.359 1.00 58.91 218 GLU A O 1
ATOM 1636 N N . GLY A 1 219 ? 13.780 1.213 -27.040 1.00 52.22 219 GLY A N 1
ATOM 1637 C CA . GLY A 1 219 ? 13.584 2.645 -27.302 1.00 52.22 219 GLY A CA 1
ATOM 1638 C C . GLY A 1 219 ? 12.332 2.963 -28.135 1.00 52.22 219 GLY A C 1
ATOM 1639 O O . GLY A 1 219 ? 11.879 2.150 -28.944 1.00 52.22 219 GLY A O 1
ATOM 1640 N N . LEU A 1 220 ? 11.789 4.172 -27.946 1.00 45.88 220 LEU A N 1
ATOM 1641 C CA . LEU A 1 220 ? 10.502 4.633 -28.497 1.00 45.88 220 LEU A CA 1
ATOM 1642 C C . LEU A 1 220 ? 10.324 4.375 -30.010 1.00 45.88 220 LEU A C 1
ATOM 1644 O O . LEU A 1 220 ? 9.204 4.145 -30.471 1.00 45.88 220 LEU A O 1
ATOM 1648 N N . ASP A 1 221 ? 11.428 4.360 -30.760 1.00 47.12 221 ASP A N 1
ATOM 1649 C CA . ASP A 1 221 ? 11.481 4.076 -32.198 1.00 47.12 221 ASP A CA 1
ATOM 1650 C C . ASP A 1 221 ? 10.859 2.715 -32.563 1.00 47.12 221 ASP A C 1
ATOM 1652 O O . ASP A 1 221 ? 10.151 2.607 -33.562 1.00 47.12 221 ASP A O 1
ATOM 1656 N N . GLN A 1 222 ? 11.021 1.686 -31.723 1.00 48.84 222 GLN A N 1
ATOM 1657 C CA . GLN A 1 222 ? 10.439 0.367 -31.991 1.00 48.84 222 GLN A CA 1
ATOM 1658 C C . GLN A 1 222 ? 8.947 0.282 -31.647 1.00 48.84 222 GLN A C 1
ATOM 1660 O O . GLN A 1 222 ? 8.217 -0.459 -32.302 1.00 48.84 222 GLN A O 1
ATOM 1665 N N . TRP A 1 223 ? 8.459 1.048 -30.665 1.00 44.59 223 TRP A N 1
ATOM 1666 C CA . TRP A 1 223 ? 7.025 1.106 -30.344 1.00 44.59 223 TRP A CA 1
ATOM 1667 C C . TRP A 1 223 ? 6.230 1.808 -31.456 1.00 44.59 223 TRP A C 1
ATOM 1669 O O . TRP A 1 223 ? 5.156 1.355 -31.856 1.00 44.59 223 TRP A O 1
ATOM 1679 N N . VAL A 1 224 ? 6.802 2.886 -31.996 1.00 45.34 224 VAL A N 1
ATOM 1680 C CA . VAL A 1 224 ? 6.318 3.626 -33.172 1.00 45.34 224 VAL A CA 1
ATOM 1681 C C . VAL A 1 224 ? 6.249 2.706 -34.401 1.00 45.34 224 VAL A C 1
ATOM 1683 O O . VAL A 1 224 ? 5.215 2.654 -35.075 1.00 45.34 224 VAL A O 1
ATOM 1686 N N . ASP A 1 225 ? 7.292 1.901 -34.627 1.00 46.19 225 ASP A N 1
ATOM 1687 C CA . ASP A 1 225 ? 7.337 0.917 -35.714 1.00 46.19 225 ASP A CA 1
ATOM 1688 C C . ASP A 1 225 ? 6.352 -0.255 -35.509 1.00 46.19 225 ASP A C 1
ATOM 1690 O O . ASP A 1 225 ? 5.672 -0.659 -36.455 1.00 46.19 225 ASP A O 1
ATOM 1694 N N . GLN A 1 226 ? 6.198 -0.773 -34.282 1.00 45.91 226 GLN A N 1
ATOM 1695 C CA . GLN A 1 226 ? 5.275 -1.876 -33.960 1.00 45.91 226 GLN A CA 1
ATOM 1696 C C . GLN A 1 226 ? 3.793 -1.482 -34.058 1.00 45.91 226 GLN A C 1
ATOM 1698 O O . GLN A 1 226 ? 2.957 -2.319 -34.398 1.00 45.91 226 GLN A O 1
ATOM 1703 N N . GLN A 1 227 ? 3.451 -0.219 -33.792 1.00 45.22 227 GLN A N 1
ATOM 1704 C CA . GLN A 1 227 ? 2.088 0.307 -33.953 1.00 45.22 227 GLN A CA 1
ATOM 1705 C C . GLN A 1 227 ? 1.797 0.787 -35.388 1.00 45.22 227 GLN A C 1
ATOM 1707 O O . GLN A 1 227 ? 0.698 1.271 -35.664 1.00 45.22 227 GLN A O 1
ATOM 1712 N N . GLY A 1 228 ? 2.763 0.682 -36.312 1.00 41.25 228 GLY A N 1
ATOM 1713 C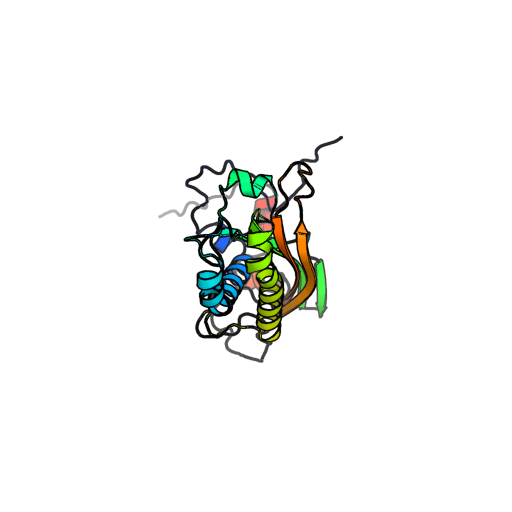 CA . GLY A 1 228 ? 2.620 1.150 -37.694 1.00 41.25 228 GLY A CA 1
ATOM 1714 C C . GLY A 1 228 ? 2.411 2.665 -37.816 1.00 41.25 228 GLY A C 1
ATOM 1715 O O . GLY A 1 228 ? 1.967 3.151 -38.858 1.00 41.25 228 GLY A O 1
ATOM 1716 N N . MET A 1 229 ? 2.708 3.425 -36.762 1.00 44.47 229 MET A N 1
ATOM 1717 C CA . MET A 1 229 ? 2.560 4.873 -36.748 1.00 44.47 229 MET A CA 1
ATOM 1718 C C . MET A 1 229 ? 3.901 5.489 -37.102 1.00 44.47 229 MET A C 1
ATOM 1720 O O . MET A 1 229 ? 4.764 5.596 -36.251 1.00 44.47 229 MET A O 1
ATOM 1724 N N . SER A 1 230 ? 4.101 5.926 -38.345 1.00 45.97 230 SER A N 1
ATOM 1725 C CA . SER A 1 230 ? 5.339 6.643 -38.678 1.00 45.97 230 SER A CA 1
ATOM 1726 C C . SER A 1 230 ? 5.483 7.917 -37.827 1.00 45.97 230 SER A C 1
ATOM 1728 O O . SER A 1 230 ? 4.502 8.630 -37.605 1.00 45.97 230 SER A O 1
ATOM 1730 N N . VAL A 1 231 ? 6.709 8.269 -37.421 1.00 49.44 231 VAL A N 1
ATOM 1731 C CA . VAL A 1 231 ? 7.032 9.542 -36.730 1.00 49.44 231 VAL A CA 1
ATOM 1732 C C . VAL A 1 231 ? 6.501 10.770 -37.499 1.00 49.44 231 VAL A C 1
ATOM 1734 O O . VAL A 1 231 ? 6.193 11.808 -36.914 1.00 49.44 231 VAL A O 1
ATOM 1737 N N . GLN A 1 232 ? 6.315 10.650 -38.820 1.00 46.81 232 GLN A N 1
ATOM 1738 C CA . GLN A 1 232 ? 5.698 11.684 -39.656 1.00 46.81 232 GLN A CA 1
ATOM 1739 C C . GLN A 1 232 ? 4.218 11.935 -39.327 1.00 46.81 232 GLN A C 1
ATOM 1741 O O . GLN A 1 232 ? 3.780 13.080 -39.410 1.00 46.81 232 GLN A O 1
ATOM 1746 N N . ALA A 1 233 ? 3.467 10.916 -38.898 1.00 46.78 233 ALA A N 1
ATOM 1747 C CA . ALA A 1 233 ? 2.067 11.062 -38.507 1.00 46.78 233 ALA A CA 1
ATOM 1748 C C . ALA A 1 233 ? 1.921 11.882 -37.214 1.00 46.78 233 ALA A C 1
ATOM 1750 O O . ALA A 1 233 ? 1.046 12.737 -37.130 1.00 46.78 233 ALA A O 1
ATOM 1751 N N . LEU A 1 234 ? 2.818 11.697 -36.238 1.00 43.59 234 LEU A N 1
ATOM 1752 C CA . LEU A 1 234 ? 2.819 12.466 -34.985 1.00 43.59 234 LEU A CA 1
ATOM 1753 C C . LEU A 1 234 ? 3.155 13.949 -35.206 1.00 43.59 234 LEU A C 1
ATOM 1755 O O . LEU A 1 234 ? 2.534 14.818 -34.595 1.00 43.59 234 LEU A O 1
ATOM 1759 N N . ASN A 1 235 ? 4.066 14.253 -36.134 1.00 46.41 235 ASN A N 1
ATOM 1760 C CA . ASN A 1 235 ? 4.398 15.639 -36.480 1.00 46.41 235 ASN A CA 1
ATOM 1761 C C . ASN A 1 235 ? 3.299 16.345 -37.291 1.00 46.41 235 ASN A C 1
ATOM 1763 O O . ASN A 1 235 ? 3.182 17.565 -37.208 1.00 46.41 235 ASN A O 1
ATOM 1767 N N . GLN A 1 236 ? 2.460 15.609 -38.028 1.00 44.94 236 GLN A N 1
ATOM 1768 C CA . GLN A 1 236 ? 1.344 16.196 -38.780 1.00 44.94 236 GLN A CA 1
ATOM 1769 C C . GLN A 1 236 ? 0.232 16.741 -37.867 1.00 44.94 236 GLN A C 1
ATOM 1771 O O . GLN A 1 236 ? -0.394 17.744 -38.202 1.00 44.94 236 GLN A O 1
ATOM 1776 N N . TYR A 1 237 ? 0.032 16.151 -36.682 1.00 44.31 237 TYR A N 1
ATOM 1777 C CA . TYR A 1 237 ? -0.951 16.632 -35.701 1.00 44.31 237 TYR A CA 1
ATOM 1778 C C . TYR A 1 237 ? -0.458 17.813 -34.849 1.00 44.31 237 TYR A C 1
ATOM 1780 O O . TYR A 1 237 ? -1.276 18.527 -34.270 1.00 44.31 237 TYR A O 1
ATOM 1788 N N . ALA A 1 238 ? 0.855 18.050 -34.780 1.00 45.72 238 ALA A N 1
ATOM 1789 C CA . ALA A 1 238 ? 1.432 19.136 -33.986 1.00 45.72 238 ALA A CA 1
ATOM 1790 C C . ALA A 1 238 ? 1.367 20.512 -34.681 1.00 45.72 238 ALA A C 1
ATOM 1792 O O . ALA A 1 238 ? 1.413 21.533 -33.998 1.00 45.72 238 ALA A O 1
ATOM 1793 N N . ASP A 1 239 ? 1.224 20.555 -36.012 1.00 40.97 239 ASP A N 1
ATOM 1794 C CA . ASP A 1 239 ? 1.243 21.802 -36.802 1.00 40.97 239 ASP A CA 1
ATOM 1795 C C . ASP A 1 239 ? -0.160 22.371 -37.107 1.00 40.97 239 ASP A C 1
ATOM 1797 O O . ASP A 1 239 ? -0.317 23.320 -37.869 1.00 40.97 239 ASP A O 1
ATOM 1801 N N . GLY A 1 240 ? -1.223 21.792 -36.534 1.00 43.06 240 GLY A N 1
ATOM 1802 C CA . GLY A 1 240 ? -2.586 22.329 -36.659 1.00 43.06 240 GLY A CA 1
ATOM 1803 C C . GLY A 1 240 ? -3.134 22.401 -38.092 1.00 43.06 240 GLY A C 1
ATOM 1804 O O . GLY A 1 240 ? -4.113 23.107 -38.334 1.00 43.06 240 GLY A O 1
ATOM 1805 N N . SER A 1 241 ? -2.529 21.689 -39.045 1.00 46.41 241 SER A N 1
ATOM 1806 C CA . SER A 1 241 ? -3.075 21.569 -40.396 1.00 46.41 241 SER A CA 1
ATOM 1807 C C . SER A 1 241 ? -4.176 20.506 -40.402 1.00 46.41 241 SER A C 1
ATOM 1809 O O . SER A 1 241 ? -3.967 19.375 -39.966 1.00 46.41 241 SER A O 1
ATOM 1811 N N . GLU A 1 242 ? -5.386 20.888 -40.826 1.00 39.81 242 GLU A N 1
ATOM 1812 C CA . GLU A 1 242 ? -6.516 19.957 -40.892 1.00 39.81 242 GLU A CA 1
ATOM 1813 C C . GLU A 1 242 ? -6.198 18.774 -41.822 1.00 39.81 242 GLU A C 1
ATOM 1815 O O . GLU A 1 242 ? -5.589 18.968 -42.882 1.00 39.81 242 GLU A O 1
ATOM 1820 N N . PRO A 1 243 ? -6.619 17.545 -41.465 1.00 42.66 243 PRO A N 1
ATOM 1821 C CA . PRO A 1 243 ? -6.411 16.392 -42.321 1.00 42.66 243 PRO A CA 1
ATOM 1822 C C . PRO A 1 243 ? -7.194 16.567 -43.627 1.00 42.66 243 PRO A C 1
ATOM 1824 O O . PRO A 1 243 ? -8.417 16.717 -43.628 1.00 42.66 243 PRO A O 1
ATOM 1827 N N . TYR A 1 244 ? -6.483 16.510 -44.754 1.00 38.09 244 TYR A N 1
ATOM 1828 C CA . TYR A 1 244 ? -7.098 16.343 -46.067 1.00 38.09 244 TYR A CA 1
ATOM 1829 C C . TYR A 1 244 ? -7.819 14.991 -46.098 1.00 38.09 244 TYR A C 1
ATOM 1831 O O . TYR A 1 244 ? -7.183 13.936 -46.125 1.00 38.09 244 TYR A O 1
ATOM 1839 N N . TYR A 1 245 ? -9.150 15.019 -46.114 1.00 36.78 245 TYR A N 1
ATOM 1840 C CA . TYR A 1 245 ? -9.941 13.855 -46.491 1.00 36.78 245 TYR A CA 1
ATOM 1841 C C . TYR A 1 245 ? -9.721 13.596 -47.984 1.00 36.78 245 TYR A C 1
ATOM 1843 O O . TYR A 1 245 ? -10.105 14.404 -48.827 1.00 36.78 245 TYR A O 1
ATOM 1851 N N . LEU A 1 246 ? -9.086 12.471 -48.312 1.00 37.47 246 LEU A N 1
ATOM 1852 C CA . LEU A 1 246 ? -9.157 11.912 -49.657 1.00 37.47 246 LEU A CA 1
ATOM 1853 C C . LEU A 1 246 ? -10.579 11.378 -49.852 1.00 37.47 246 LEU A C 1
ATOM 1855 O O . LEU A 1 246 ? -10.952 10.362 -49.265 1.00 37.47 246 LEU A O 1
ATOM 1859 N N . GLU A 1 247 ? -11.371 12.093 -50.649 1.00 39.91 247 GLU A N 1
ATOM 1860 C CA . GLU A 1 247 ? -12.613 11.581 -51.219 1.00 39.91 247 GLU A CA 1
ATOM 1861 C C . GLU A 1 247 ? -12.287 1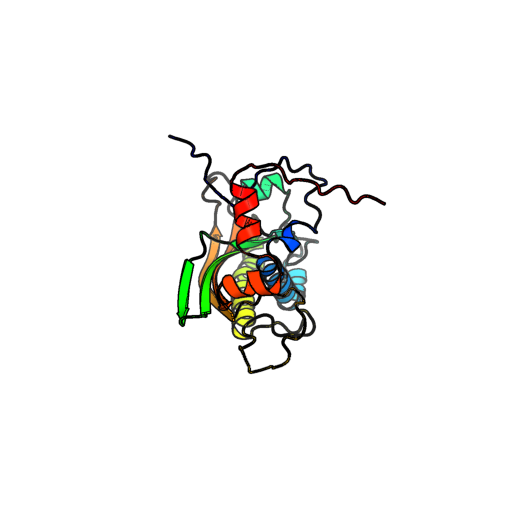0.306 -52.008 1.00 39.91 247 GLU A C 1
ATOM 1863 O O . GLU A 1 247 ? -11.537 10.326 -52.984 1.00 39.91 247 GLU A O 1
ATOM 1868 N N . THR A 1 248 ? -12.813 9.168 -51.560 1.00 42.78 248 THR A N 1
ATOM 1869 C CA . THR A 1 248 ? -12.838 7.955 -52.377 1.00 42.78 248 THR A CA 1
ATOM 1870 C C . THR A 1 248 ? -13.983 8.082 -53.368 1.00 42.78 248 THR A C 1
ATOM 1872 O O . THR A 1 248 ? -15.142 7.875 -53.001 1.00 42.78 248 THR A O 1
ATOM 1875 N N . ASP A 1 249 ? -13.645 8.435 -54.604 1.00 43.31 249 ASP A N 1
ATOM 1876 C CA . ASP A 1 249 ? -14.539 8.298 -55.751 1.00 43.31 249 ASP A CA 1
ATOM 1877 C C . ASP A 1 249 ? -14.835 6.817 -56.052 1.00 43.31 249 ASP A C 1
ATOM 1879 O O . ASP A 1 249 ? -14.000 5.932 -55.837 1.00 43.31 249 ASP A O 1
ATOM 1883 N N . GLN A 1 250 ? -16.068 6.596 -56.516 1.00 40.84 250 GLN A N 1
ATOM 1884 C CA . GLN A 1 250 ? -16.684 5.322 -56.911 1.00 40.84 250 GLN A CA 1
ATOM 1885 C C . GLN A 1 250 ? -16.027 4.653 -58.122 1.00 40.84 250 GLN A C 1
ATOM 1887 O O . GLN A 1 250 ? -15.585 5.374 -59.044 1.00 40.84 250 GLN A O 1
#